Protein AF-A0A6A5AG04-F1 (afdb_monomer)

Structure (mmCIF, N/CA/C/O backbone):
data_AF-A0A6A5AG04-F1
#
_entry.id   AF-A0A6A5AG04-F1
#
loop_
_atom_site.group_PDB
_atom_site.id
_atom_site.type_symbol
_atom_site.label_atom_id
_atom_site.label_alt_id
_atom_site.label_comp_id
_atom_site.label_asym_id
_atom_site.label_entity_id
_atom_site.label_seq_id
_atom_site.pdbx_PDB_ins_code
_atom_site.Cartn_x
_atom_site.Cartn_y
_atom_site.Cartn_z
_atom_site.occupancy
_atom_site.B_iso_or_equiv
_atom_site.auth_seq_id
_atom_site.auth_comp_id
_atom_site.auth_asym_id
_atom_site.auth_atom_id
_atom_site.pdbx_PDB_model_num
ATOM 1 N N . MET A 1 1 ? -38.757 37.110 15.011 1.00 39.00 1 MET A N 1
ATOM 2 C CA . MET A 1 1 ? -38.637 35.815 14.305 1.00 39.00 1 MET A CA 1
ATOM 3 C C . MET A 1 1 ? -37.570 35.980 13.239 1.00 39.00 1 MET A C 1
ATOM 5 O O . MET A 1 1 ? -37.867 36.719 12.325 1.00 39.00 1 MET A O 1
ATOM 9 N N . THR A 1 2 ? -36.373 35.394 13.408 1.00 34.62 2 THR A N 1
ATOM 10 C CA . THR A 1 2 ? -35.324 35.112 12.382 1.00 34.62 2 THR A CA 1
ATOM 11 C C . THR A 1 2 ? -33.939 35.079 13.048 1.00 34.62 2 THR A C 1
ATOM 13 O O . THR A 1 2 ? -33.118 35.961 12.823 1.00 34.62 2 THR A O 1
ATOM 16 N N . MET A 1 3 ? -33.651 34.111 13.928 1.00 32.56 3 MET A N 1
ATOM 17 C CA . MET A 1 3 ? -32.262 33.954 14.413 1.00 32.56 3 MET A CA 1
ATOM 18 C C . MET A 1 3 ? -31.897 32.562 14.947 1.00 32.56 3 MET A C 1
ATOM 20 O O . MET A 1 3 ? -30.935 32.418 15.692 1.00 32.56 3 MET A O 1
ATOM 24 N N . THR A 1 4 ? -32.634 31.516 14.568 1.00 37.84 4 THR A N 1
ATOM 25 C CA . THR A 1 4 ? -32.393 30.145 15.059 1.00 37.84 4 THR A CA 1
ATOM 26 C C . THR A 1 4 ? -31.995 29.144 13.972 1.00 37.84 4 THR A C 1
ATOM 28 O O . THR A 1 4 ? -31.618 28.029 14.302 1.00 37.84 4 THR A O 1
ATOM 31 N N . TRP A 1 5 ? -31.989 29.530 12.689 1.00 32.69 5 TRP A N 1
ATOM 32 C CA . TRP A 1 5 ? -31.791 28.579 11.580 1.00 32.69 5 TRP A CA 1
ATOM 33 C C . TRP A 1 5 ? -30.341 28.454 11.064 1.00 32.69 5 TRP A C 1
ATOM 35 O O . TRP A 1 5 ? -30.027 27.520 10.340 1.00 32.69 5 TRP A O 1
ATOM 45 N N . ARG A 1 6 ? -29.418 29.352 11.449 1.00 35.22 6 ARG A N 1
ATOM 46 C CA . ARG A 1 6 ? -28.016 29.319 10.962 1.00 35.22 6 ARG A CA 1
ATOM 47 C C . ARG A 1 6 ? -27.059 28.429 11.770 1.00 35.22 6 ARG A C 1
ATOM 49 O O . ARG A 1 6 ? -25.981 28.128 11.276 1.00 35.22 6 ARG A O 1
ATOM 56 N N . ARG A 1 7 ? -27.412 28.012 12.994 1.00 41.50 7 ARG A N 1
ATOM 57 C CA . ARG A 1 7 ? -26.504 27.242 13.877 1.00 41.50 7 ARG A CA 1
ATOM 58 C C . ARG A 1 7 ? -26.585 25.722 13.697 1.00 41.50 7 ARG A C 1
ATOM 60 O O . ARG A 1 7 ? -25.592 25.047 13.926 1.00 41.50 7 ARG A O 1
ATOM 67 N N . THR A 1 8 ? -27.716 25.192 13.239 1.00 42.41 8 THR A N 1
ATOM 68 C CA . THR A 1 8 ? -27.900 23.753 12.969 1.00 42.41 8 THR A CA 1
ATOM 69 C C . THR A 1 8 ? -27.170 23.292 11.705 1.00 42.41 8 THR A C 1
ATOM 71 O O . THR A 1 8 ? -26.632 22.189 11.680 1.00 42.41 8 THR A O 1
ATOM 74 N N . ALA A 1 9 ? -27.060 24.156 10.691 1.00 38.59 9 ALA A N 1
ATOM 75 C CA . ALA A 1 9 ? -26.350 23.848 9.447 1.00 38.59 9 ALA A CA 1
ATOM 76 C C . ALA A 1 9 ? -24.830 23.672 9.642 1.00 38.59 9 ALA A C 1
ATOM 78 O O . ALA A 1 9 ? -24.218 22.836 8.984 1.00 38.59 9 ALA A O 1
ATOM 79 N N . ALA A 1 10 ? -24.222 24.417 10.572 1.00 41.03 10 ALA A N 1
ATOM 80 C CA . ALA A 1 10 ? -22.781 24.354 10.823 1.00 41.03 10 ALA A CA 1
ATOM 81 C C . ALA A 1 10 ? -22.348 23.059 11.540 1.00 41.03 10 ALA A C 1
ATOM 83 O O . ALA A 1 10 ? -21.289 22.521 11.232 1.00 41.03 10 ALA A O 1
ATOM 84 N N . GLY A 1 11 ? -23.174 22.531 12.453 1.00 37.81 11 GLY A N 1
ATOM 85 C CA . GLY A 1 11 ? -22.895 21.272 13.160 1.00 37.81 11 GLY A CA 1
ATOM 86 C C . GLY A 1 11 ? -23.024 20.038 12.262 1.00 37.81 11 GLY A C 1
ATOM 87 O O . GLY A 1 11 ? -22.144 19.182 12.263 1.00 37.81 11 GLY A O 1
ATOM 88 N N . MET A 1 12 ? -24.065 19.988 11.419 1.00 37.75 12 MET A N 1
ATOM 89 C CA . MET A 1 12 ? -24.222 18.923 10.415 1.00 37.75 12 MET A CA 1
ATOM 90 C C . MET A 1 12 ? -23.096 18.930 9.377 1.00 37.75 12 MET A C 1
ATOM 92 O O . MET A 1 12 ? -22.615 17.865 9.001 1.00 37.75 12 MET A O 1
ATOM 96 N N . ALA A 1 13 ? -22.647 20.109 8.936 1.00 43.47 13 ALA A N 1
ATOM 97 C CA . ALA A 1 13 ? -21.547 20.218 7.980 1.00 43.47 13 ALA A CA 1
ATOM 98 C C . ALA A 1 13 ? -20.220 19.694 8.555 1.00 43.47 13 ALA A C 1
ATOM 100 O O . ALA A 1 13 ? -19.463 19.047 7.840 1.00 43.47 13 ALA A O 1
ATOM 101 N N . MET A 1 14 ? -19.958 19.922 9.845 1.00 39.72 14 MET A N 1
ATOM 102 C CA . MET A 1 14 ? -18.731 19.467 10.502 1.00 39.72 14 MET A CA 1
ATOM 103 C C . MET A 1 14 ? -18.748 17.949 10.756 1.00 39.72 14 MET A C 1
ATOM 105 O O . MET A 1 14 ? -17.757 17.281 10.479 1.00 39.72 14 MET A O 1
ATOM 109 N N . ALA A 1 15 ? -19.887 17.380 11.172 1.00 44.41 15 ALA A N 1
ATOM 110 C CA . ALA A 1 15 ? -20.054 15.929 11.314 1.00 44.41 15 ALA A CA 1
ATOM 111 C C . ALA A 1 15 ? -19.931 15.185 9.969 1.00 44.41 15 ALA A C 1
ATOM 113 O O . ALA A 1 15 ? -19.301 14.133 9.901 1.00 44.41 15 ALA A O 1
ATOM 114 N N . LEU A 1 16 ? -20.463 15.760 8.882 1.00 46.84 16 LEU A N 1
ATOM 115 C CA . LEU A 1 16 ? -20.279 15.241 7.520 1.00 46.84 16 LEU A CA 1
ATOM 116 C C . LEU A 1 16 ? -18.820 15.326 7.055 1.00 46.84 16 LEU A C 1
ATOM 118 O O . LEU A 1 16 ? -18.359 14.429 6.358 1.00 46.84 16 LEU A O 1
ATOM 122 N N . PHE A 1 17 ? -18.079 16.360 7.462 1.00 42.62 17 PHE A N 1
ATOM 123 C CA . PHE A 1 17 ? -16.656 16.500 7.142 1.00 42.62 17 PHE A CA 1
ATOM 124 C C . PHE A 1 17 ? -15.799 15.448 7.861 1.00 42.62 17 PHE A C 1
ATOM 126 O O . PHE A 1 17 ? -14.909 14.858 7.252 1.00 42.62 17 PHE A O 1
ATOM 133 N N . PHE A 1 18 ? -16.105 15.155 9.129 1.00 41.91 18 PHE A N 1
ATOM 134 C CA . PHE A 1 18 ? -15.437 14.088 9.881 1.00 41.91 18 PHE A CA 1
ATOM 135 C C . PHE A 1 18 ? -15.805 12.691 9.364 1.00 41.91 18 PHE A C 1
ATOM 137 O O . PHE A 1 18 ? -14.915 11.864 9.187 1.00 41.91 18 PHE A O 1
ATOM 144 N N . LEU A 1 19 ? -17.075 12.442 9.022 1.00 45.91 19 LEU A N 1
ATOM 145 C CA . LEU A 1 19 ? -17.490 11.199 8.357 1.00 45.91 19 LEU A CA 1
ATOM 146 C C . LEU A 1 19 ? -16.788 11.023 7.001 1.00 45.91 19 LEU A C 1
ATOM 148 O O . LEU A 1 19 ? -16.277 9.942 6.715 1.00 45.91 19 LEU A O 1
ATOM 152 N N . ALA A 1 20 ? -16.680 12.086 6.197 1.00 43.53 20 ALA A N 1
ATOM 153 C CA . ALA A 1 20 ? -15.966 12.043 4.921 1.00 43.53 20 ALA A CA 1
ATOM 154 C C . ALA A 1 20 ? -14.469 11.728 5.097 1.00 43.53 20 ALA A C 1
ATOM 156 O O . ALA A 1 20 ? -13.921 10.938 4.333 1.00 43.53 20 ALA A O 1
ATOM 157 N N . GLN A 1 21 ? -13.817 12.267 6.135 1.00 44.78 21 GLN A N 1
ATOM 158 C CA . GLN A 1 21 ? -12.418 11.944 6.437 1.00 44.78 21 GLN A CA 1
ATOM 159 C C . GLN A 1 21 ? -12.224 10.497 6.913 1.00 44.78 21 GLN A C 1
ATOM 161 O O . GLN A 1 21 ? -11.211 9.887 6.577 1.00 44.78 21 GLN A O 1
ATOM 166 N N . THR A 1 22 ? -13.191 9.907 7.626 1.00 48.06 22 THR A N 1
ATOM 167 C CA . THR A 1 22 ? -13.092 8.496 8.051 1.00 48.06 22 THR A CA 1
ATOM 168 C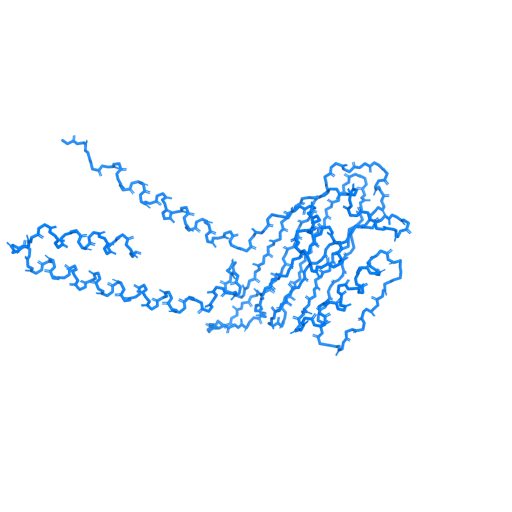 C . THR A 1 22 ? -13.202 7.496 6.898 1.00 48.06 22 THR A C 1
ATOM 170 O O . THR A 1 22 ? -12.629 6.415 6.988 1.00 48.06 22 THR A O 1
ATOM 173 N N . VAL A 1 23 ? -13.868 7.856 5.793 1.00 49.03 23 VAL A N 1
ATOM 174 C CA . VAL A 1 23 ? -13.981 6.995 4.598 1.00 49.03 23 VAL A CA 1
ATOM 175 C C . VAL A 1 23 ? -12.687 6.991 3.767 1.00 49.03 23 VAL A C 1
ATOM 177 O O . VAL A 1 23 ? -12.426 6.037 3.041 1.00 49.03 23 VAL A O 1
ATOM 180 N N . MET A 1 24 ? -11.836 8.014 3.905 1.00 54.16 24 MET A N 1
ATOM 181 C CA . MET A 1 24 ? -10.584 8.156 3.144 1.00 54.16 24 MET A CA 1
ATOM 182 C C . MET A 1 24 ? -9.344 7.612 3.875 1.00 54.16 24 MET A C 1
ATOM 184 O O . MET A 1 24 ? -8.244 7.695 3.339 1.00 54.16 24 MET A O 1
ATOM 188 N N . GLY A 1 25 ? -9.489 7.063 5.088 1.00 59.91 25 GLY A N 1
ATOM 189 C CA . GLY A 1 25 ? -8.358 6.704 5.960 1.00 59.91 25 GLY A CA 1
ATOM 190 C C . GLY A 1 25 ? -7.384 5.665 5.389 1.00 59.91 25 GLY A C 1
ATOM 191 O O . GLY A 1 25 ? -6.226 5.634 5.804 1.00 59.91 25 GLY A O 1
ATOM 192 N N . SER A 1 26 ? -7.835 4.862 4.425 1.00 73.88 26 SER A N 1
ATOM 193 C CA . SER A 1 26 ? -7.030 3.840 3.750 1.00 73.88 26 SER A CA 1
ATOM 194 C C . SER A 1 26 ? -6.933 4.025 2.235 1.00 73.88 26 SER A C 1
ATOM 196 O O . SER A 1 26 ? -6.579 3.087 1.527 1.00 73.88 26 SER A O 1
ATOM 198 N N . LEU A 1 27 ? -7.246 5.222 1.731 1.00 83.44 27 LEU A N 1
ATOM 199 C CA . LEU A 1 27 ? -7.007 5.592 0.340 1.00 83.44 27 LEU A CA 1
ATOM 200 C C . LEU A 1 27 ? -5.884 6.626 0.296 1.00 83.44 27 LEU A C 1
ATOM 202 O O . LEU A 1 27 ? -6.050 7.777 0.702 1.00 83.44 27 LEU A O 1
ATOM 206 N N . TYR A 1 28 ? -4.725 6.205 -0.190 1.00 85.00 28 TYR A N 1
ATOM 207 C CA . TYR A 1 28 ? -3.530 7.029 -0.253 1.00 85.00 28 TYR A CA 1
ATOM 208 C C . TYR A 1 28 ? -3.297 7.482 -1.684 1.00 85.00 28 TYR A C 1
ATOM 210 O O . TYR A 1 28 ? -3.215 6.669 -2.600 1.00 85.00 28 TYR A O 1
ATOM 218 N N . LYS A 1 29 ? -3.151 8.792 -1.883 1.00 86.56 29 LYS A N 1
ATOM 219 C CA . LYS A 1 29 ? -2.653 9.310 -3.154 1.00 86.56 29 LYS A CA 1
ATOM 220 C C . LYS A 1 29 ? -1.144 9.103 -3.193 1.00 86.56 29 LYS A C 1
ATOM 222 O O . LYS A 1 29 ? -0.429 9.663 -2.363 1.00 86.56 29 LYS A O 1
ATOM 227 N N . ILE A 1 30 ? -0.680 8.309 -4.146 1.00 87.25 30 ILE A N 1
ATOM 228 C CA . ILE A 1 30 ? 0.741 8.041 -4.349 1.00 87.25 30 ILE A CA 1
ATOM 229 C C . ILE A 1 30 ? 1.261 8.922 -5.478 1.00 87.25 30 ILE A C 1
ATOM 231 O O . ILE A 1 30 ? 0.554 9.248 -6.429 1.00 87.25 30 ILE A O 1
ATOM 235 N N . HIS A 1 31 ? 2.495 9.355 -5.326 1.00 85.62 31 HIS A N 1
ATOM 236 C CA . HIS A 1 31 ? 3.286 9.986 -6.367 1.00 85.62 31 HIS A CA 1
ATOM 237 C C . HIS A 1 31 ? 4.682 9.388 -6.279 1.00 85.62 31 HIS A C 1
ATOM 239 O O . HIS A 1 31 ? 4.993 8.738 -5.275 1.00 85.62 31 HIS A O 1
ATOM 245 N N . ASN A 1 32 ? 5.496 9.582 -7.311 1.00 77.50 32 ASN A N 1
ATOM 246 C CA . ASN A 1 32 ? 6.915 9.298 -7.193 1.00 77.50 32 ASN A CA 1
ATOM 247 C C . ASN A 1 32 ? 7.487 10.213 -6.101 1.00 77.50 32 ASN A C 1
ATOM 249 O O . ASN A 1 32 ? 7.673 11.415 -6.291 1.00 77.50 32 ASN A O 1
ATOM 253 N N . ILE A 1 33 ? 7.642 9.646 -4.912 1.00 64.00 33 ILE A N 1
ATOM 254 C CA . ILE A 1 33 ? 8.296 10.269 -3.779 1.00 64.00 33 ILE A CA 1
ATOM 255 C C . ILE A 1 33 ? 9.460 9.346 -3.512 1.00 64.00 33 ILE A C 1
ATOM 257 O O . ILE A 1 33 ? 9.281 8.263 -2.950 1.00 64.00 33 ILE A O 1
ATOM 261 N N . GLN A 1 34 ? 10.662 9.801 -3.835 1.00 57.12 34 GLN A N 1
ATOM 262 C CA . GLN A 1 34 ? 11.805 9.281 -3.116 1.00 57.12 34 GLN A CA 1
ATOM 263 C C . GLN A 1 34 ? 11.591 9.624 -1.646 1.00 57.12 34 GLN A C 1
ATOM 265 O O . GLN A 1 34 ? 11.710 10.782 -1.240 1.00 57.12 34 GLN A O 1
ATOM 270 N N . MET A 1 35 ? 11.226 8.633 -0.836 1.00 49.75 35 MET A N 1
ATOM 271 C CA . MET A 1 35 ? 11.287 8.778 0.611 1.00 49.75 35 MET A CA 1
ATOM 272 C C . MET A 1 35 ? 12.766 8.834 1.008 1.00 49.75 35 MET A C 1
ATOM 274 O O . MET A 1 35 ? 13.333 7.854 1.467 1.00 49.75 35 MET A O 1
ATOM 278 N N . SER A 1 36 ? 13.398 9.997 0.817 1.00 43.47 36 SER A N 1
ATOM 279 C CA . SER A 1 36 ? 14.712 10.309 1.388 1.00 43.47 36 SER A CA 1
ATOM 280 C C . SER A 1 36 ? 14.603 10.903 2.797 1.00 43.47 36 SER A C 1
ATOM 282 O O . SER A 1 36 ? 15.620 11.236 3.403 1.00 43.47 36 SER A O 1
ATOM 284 N N . ASP A 1 37 ? 13.390 11.068 3.330 1.00 40.12 37 ASP A N 1
ATOM 285 C CA . ASP A 1 37 ? 13.161 11.645 4.653 1.00 40.12 37 ASP A CA 1
ATOM 286 C C . ASP A 1 37 ? 12.970 10.550 5.703 1.00 40.12 37 ASP A C 1
ATOM 288 O O . ASP A 1 37 ? 11.854 10.174 6.052 1.00 40.12 37 ASP A O 1
ATOM 292 N N . ALA A 1 38 ? 14.103 10.042 6.193 1.00 38.53 38 ALA A N 1
ATOM 293 C CA . ALA A 1 38 ? 14.418 9.897 7.619 1.00 38.53 38 ALA A CA 1
ATOM 294 C C . ALA A 1 38 ? 15.598 8.931 7.775 1.00 38.53 38 ALA A C 1
ATOM 296 O O . ALA A 1 38 ? 15.369 7.740 7.877 1.00 38.53 38 ALA A O 1
ATOM 297 N N . ALA A 1 39 ? 16.834 9.446 7.784 1.00 44.72 39 ALA A N 1
ATOM 298 C CA . ALA A 1 39 ? 18.037 8.983 8.508 1.00 44.72 39 ALA A CA 1
ATOM 299 C C . ALA A 1 39 ? 18.358 7.470 8.730 1.00 44.72 39 ALA A C 1
ATOM 301 O O . ALA A 1 39 ? 19.328 7.186 9.431 1.00 44.72 39 ALA A O 1
ATOM 302 N N . SER A 1 40 ? 17.622 6.499 8.184 1.00 51.78 40 SER A N 1
ATOM 303 C CA . SER A 1 40 ? 17.701 5.085 8.574 1.00 51.78 40 SER A CA 1
ATOM 304 C C . SER A 1 40 ? 17.544 4.080 7.438 1.00 51.78 40 SER A C 1
ATOM 306 O O . SER A 1 40 ? 18.000 2.958 7.634 1.00 51.78 40 SER A O 1
ATOM 308 N N . ASN A 1 41 ? 16.944 4.429 6.288 1.00 56.47 41 ASN A N 1
ATOM 309 C CA . ASN A 1 41 ? 16.815 3.479 5.176 1.00 56.47 41 ASN A CA 1
ATOM 310 C C . ASN A 1 41 ? 17.836 3.791 4.060 1.00 56.47 41 ASN A C 1
ATOM 312 O O . ASN A 1 41 ? 17.767 4.869 3.471 1.00 56.47 41 ASN A O 1
ATOM 316 N N . PRO A 1 42 ? 18.822 2.910 3.789 1.00 63.19 42 PRO A N 1
ATOM 317 C CA . PRO A 1 42 ? 19.837 3.135 2.755 1.00 63.19 42 PRO A CA 1
ATOM 318 C C . PRO A 1 42 ? 19.317 2.886 1.327 1.00 63.19 42 PRO A C 1
ATOM 320 O O . PRO A 1 42 ? 20.050 3.114 0.363 1.00 63.19 42 PRO A O 1
ATOM 323 N N . PHE A 1 43 ? 18.081 2.402 1.186 1.00 71.56 43 PHE A N 1
ATOM 324 C CA . PHE A 1 43 ? 17.484 1.987 -0.077 1.00 71.56 43 PHE A CA 1
ATOM 325 C C . PHE A 1 43 ? 16.496 3.038 -0.596 1.00 71.56 43 PHE A C 1
ATOM 327 O O . PHE A 1 43 ? 15.442 3.261 -0.009 1.00 71.56 43 PHE A O 1
ATOM 334 N N . ASN A 1 44 ? 16.821 3.665 -1.729 1.00 77.44 44 ASN A N 1
ATOM 335 C CA . ASN A 1 44 ? 15.918 4.592 -2.412 1.00 77.44 44 ASN A CA 1
ATOM 336 C C . ASN A 1 44 ? 15.025 3.834 -3.400 1.00 77.44 44 ASN A C 1
ATOM 338 O O . ASN A 1 44 ? 15.513 3.268 -4.380 1.00 77.44 44 ASN A O 1
ATOM 342 N N . PHE A 1 45 ? 13.719 3.844 -3.155 1.00 85.06 45 PHE A N 1
ATOM 343 C CA . PHE A 1 45 ? 12.689 3.361 -4.076 1.00 85.06 45 PHE A CA 1
ATOM 344 C C . PHE A 1 45 ? 11.823 4.530 -4.552 1.00 85.06 45 PHE A C 1
ATOM 346 O O . PHE A 1 45 ? 11.761 5.565 -3.890 1.00 85.06 45 PHE A O 1
ATOM 353 N N . ALA A 1 46 ? 11.143 4.367 -5.690 1.00 84.69 46 ALA A N 1
ATOM 354 C CA . ALA A 1 46 ? 10.240 5.401 -6.204 1.00 84.69 46 ALA A CA 1
ATOM 355 C C . ALA A 1 46 ? 8.956 5.517 -5.360 1.00 84.69 46 ALA A C 1
ATOM 357 O O . ALA A 1 46 ? 8.316 6.566 -5.299 1.00 84.69 46 ALA A O 1
ATOM 358 N N . LEU A 1 47 ? 8.581 4.418 -4.702 1.00 87.81 47 LEU A N 1
ATOM 359 C CA . LEU A 1 47 ? 7.587 4.384 -3.641 1.00 87.81 47 LEU A CA 1
ATOM 360 C C . LEU A 1 47 ? 7.907 3.210 -2.719 1.00 87.81 47 LEU A C 1
ATOM 362 O O . LEU A 1 47 ? 8.181 2.107 -3.189 1.00 87.81 47 LEU A O 1
ATOM 366 N N . GLN A 1 48 ? 7.802 3.437 -1.416 1.00 87.94 48 GLN A N 1
ATOM 367 C CA . GLN A 1 48 ? 7.778 2.372 -0.427 1.00 87.94 48 GLN A CA 1
ATOM 368 C C . GLN A 1 48 ? 6.740 2.698 0.640 1.00 87.94 48 GLN A C 1
ATOM 370 O O . GLN A 1 48 ? 6.666 3.833 1.117 1.00 87.94 48 GLN A O 1
ATOM 375 N N . ARG A 1 49 ? 5.915 1.716 1.004 1.00 87.56 49 ARG A N 1
ATOM 376 C CA . ARG A 1 49 ? 4.902 1.900 2.034 1.00 87.56 49 ARG A CA 1
ATOM 377 C C . ARG A 1 49 ? 4.527 0.590 2.712 1.00 87.56 49 ARG A C 1
ATOM 379 O O . ARG A 1 49 ? 3.881 -0.266 2.109 1.00 87.56 49 ARG A O 1
ATOM 386 N N . ALA A 1 50 ? 4.813 0.535 4.008 1.00 87.50 50 ALA A N 1
ATOM 387 C CA . ALA A 1 50 ? 4.396 -0.546 4.882 1.00 87.50 50 ALA A CA 1
ATOM 388 C C . ALA A 1 50 ? 3.069 -0.215 5.570 1.00 87.50 50 ALA A C 1
ATOM 390 O O . ALA A 1 50 ? 2.914 0.839 6.189 1.00 87.50 50 ALA A O 1
ATOM 391 N N . GLU A 1 51 ? 2.121 -1.144 5.506 1.00 88.81 51 GLU A N 1
ATOM 392 C CA . GLU A 1 51 ? 0.824 -1.031 6.163 1.00 88.81 51 GLU A CA 1
ATOM 393 C C . GLU A 1 51 ? 0.562 -2.274 7.007 1.00 88.81 51 GLU A C 1
ATOM 395 O O . GLU A 1 51 ? 0.783 -3.414 6.593 1.00 88.81 51 GLU A O 1
ATOM 400 N N . LYS A 1 52 ? 0.078 -2.056 8.231 1.00 88.62 52 LYS A N 1
ATOM 401 C CA . LYS A 1 52 ? -0.358 -3.158 9.084 1.00 88.62 52 LYS A CA 1
ATOM 402 C C . LYS A 1 52 ? -1.743 -3.600 8.631 1.00 88.62 52 LYS A C 1
ATOM 404 O O . LYS A 1 52 ? -2.644 -2.767 8.513 1.00 88.62 52 LYS A O 1
ATOM 409 N N . MET A 1 53 ? -1.926 -4.901 8.430 1.00 89.12 53 MET A N 1
ATOM 410 C CA . MET A 1 53 ? -3.164 -5.474 7.907 1.00 89.12 53 MET A CA 1
ATOM 411 C C . MET A 1 53 ? -3.569 -6.741 8.656 1.00 89.12 53 MET A C 1
ATOM 413 O O . MET A 1 53 ? -2.735 -7.474 9.189 1.00 89.12 53 MET A O 1
ATOM 417 N N . PHE A 1 54 ? -4.874 -6.999 8.697 1.00 88.75 54 PHE A N 1
ATOM 418 C CA . PHE A 1 54 ? -5.400 -8.304 9.093 1.00 88.75 54 PHE A CA 1
ATOM 419 C C . PHE A 1 54 ? -5.551 -9.186 7.858 1.00 88.75 54 PHE A C 1
ATOM 421 O O . PHE A 1 54 ? -5.835 -8.685 6.774 1.00 88.75 54 PHE A O 1
ATOM 428 N N . ALA A 1 55 ? -5.392 -10.493 8.013 1.00 86.88 55 ALA A N 1
ATOM 429 C CA . ALA A 1 55 ? -5.713 -11.449 6.965 1.00 86.88 55 ALA A CA 1
ATOM 430 C C . ALA A 1 55 ? -7.204 -11.453 6.624 1.00 86.88 55 ALA A C 1
ATOM 432 O O . ALA A 1 55 ? -8.048 -11.128 7.460 1.00 86.88 55 ALA A O 1
ATOM 433 N N . THR A 1 56 ? -7.507 -11.924 5.415 1.00 83.12 56 THR A N 1
ATOM 434 C CA . THR A 1 56 ? -8.859 -12.310 4.999 1.00 83.12 56 THR A CA 1
ATOM 435 C C . THR A 1 56 ? -9.488 -13.219 6.062 1.00 83.12 56 THR A C 1
ATOM 437 O O . THR A 1 56 ? -8.858 -14.168 6.528 1.00 83.12 56 THR A O 1
ATOM 440 N N . ASP A 1 57 ? -10.712 -12.893 6.469 1.00 82.44 57 ASP A N 1
ATOM 441 C CA . ASP A 1 57 ? -11.500 -13.569 7.506 1.00 82.44 57 ASP A CA 1
ATOM 442 C C . ASP A 1 57 ? -10.867 -13.596 8.912 1.00 82.44 57 ASP A C 1
ATOM 444 O O . ASP A 1 57 ? -11.318 -14.335 9.788 1.00 82.44 57 ASP A O 1
ATOM 448 N N . GLN A 1 58 ? -9.846 -12.772 9.171 1.00 80.38 58 GLN A N 1
ATOM 449 C CA . GLN A 1 58 ? -9.236 -12.631 10.494 1.00 80.38 58 GLN A CA 1
ATOM 450 C C . GLN A 1 58 ? -9.444 -11.235 11.086 1.00 80.38 58 GLN A C 1
ATOM 452 O O . GLN A 1 58 ? -9.751 -10.255 10.414 1.00 80.38 58 GLN A O 1
ATOM 457 N N . GLY A 1 59 ? -9.258 -11.118 12.397 1.00 79.00 59 GLY A N 1
ATOM 458 C CA . GLY A 1 59 ? -9.142 -9.831 13.070 1.00 79.00 59 GLY A CA 1
ATOM 459 C C . GLY A 1 59 ? -9.793 -9.807 14.449 1.00 79.00 59 GLY A C 1
ATOM 460 O O . GLY A 1 59 ? -10.172 -10.847 14.984 1.00 79.00 59 GLY A O 1
ATOM 461 N N . PRO A 1 60 ? -9.875 -8.617 15.061 1.00 76.56 60 PRO A N 1
ATOM 462 C CA . PRO A 1 60 ? -10.248 -8.482 16.464 1.00 76.56 60 PRO A CA 1
ATOM 463 C C . PRO A 1 60 ? -11.758 -8.572 16.717 1.00 76.56 60 PRO A C 1
ATOM 465 O O . PRO A 1 60 ? -12.166 -8.691 17.871 1.00 76.56 60 PRO A O 1
ATOM 468 N N . PHE A 1 61 ? -12.591 -8.509 15.675 1.00 76.81 61 PHE A N 1
ATOM 469 C CA . PHE A 1 61 ? -14.045 -8.574 15.801 1.00 76.81 61 PHE A CA 1
ATOM 470 C C . PHE A 1 61 ? -14.588 -9.862 15.193 1.00 76.81 61 PHE A C 1
ATOM 472 O O . PHE A 1 61 ? -14.042 -10.407 14.241 1.00 76.81 61 PHE A O 1
ATOM 479 N N . LEU A 1 62 ? -15.704 -10.344 15.733 1.00 67.88 62 LEU A N 1
ATOM 480 C CA . LEU A 1 62 ? -16.408 -11.494 15.179 1.00 67.88 62 LEU A CA 1
ATOM 481 C C . LEU A 1 62 ? -17.088 -11.069 13.868 1.00 67.88 62 LEU A C 1
ATOM 483 O O . LEU A 1 62 ? -18.173 -10.493 13.892 1.00 67.88 62 LEU A O 1
ATOM 487 N N . SER A 1 63 ? -16.442 -11.333 12.734 1.00 63.59 63 SER A N 1
ATOM 488 C CA . SER A 1 63 ? -17.061 -11.277 11.408 1.00 63.59 63 SER A CA 1
ATOM 489 C C . SER A 1 63 ? -17.127 -12.684 10.825 1.00 63.59 63 SER A C 1
ATOM 491 O O . SER A 1 63 ? -16.193 -13.465 10.984 1.00 63.59 63 SER A O 1
ATOM 493 N N . SER A 1 64 ? -18.238 -13.017 10.165 1.00 60.94 64 SER A N 1
ATOM 494 C CA . SER A 1 64 ? -18.407 -14.303 9.478 1.00 60.94 64 SER A CA 1
ATOM 495 C C . SER A 1 64 ? -17.572 -14.409 8.203 1.00 60.94 64 SER A C 1
ATOM 497 O O . SER A 1 64 ? -17.312 -15.518 7.750 1.00 60.94 64 SER A O 1
ATOM 499 N N . SER A 1 65 ? -17.214 -13.268 7.609 1.00 72.56 65 SER A N 1
ATOM 500 C CA . SER A 1 65 ? -16.417 -13.183 6.385 1.00 72.56 65 SER A CA 1
ATOM 501 C C . SER A 1 65 ? -15.982 -11.740 6.129 1.00 72.56 65 SER A C 1
ATOM 503 O O . SER A 1 65 ? -16.798 -10.824 6.266 1.00 72.56 65 SER A O 1
ATOM 505 N N . GLY A 1 66 ? -14.746 -11.524 5.703 1.00 76.12 66 GLY A N 1
ATOM 506 C CA . GLY A 1 66 ? -14.252 -10.221 5.272 1.00 76.12 66 GLY A CA 1
ATOM 507 C C . GLY A 1 66 ? -12.977 -10.358 4.449 1.00 76.12 66 GLY A C 1
ATOM 508 O O . GLY A 1 66 ? -12.101 -11.146 4.780 1.00 76.12 66 GLY A O 1
ATOM 509 N N . GLU A 1 67 ? -12.860 -9.591 3.370 1.00 87.06 67 GLU A N 1
ATOM 510 C CA . GLU A 1 67 ? -11.707 -9.665 2.471 1.00 87.06 67 GLU A CA 1
ATOM 511 C C . GLU A 1 67 ? -10.669 -8.595 2.801 1.00 87.06 67 GLU A C 1
ATOM 513 O O . GLU A 1 67 ? -11.011 -7.422 2.959 1.00 87.06 67 GLU A O 1
ATOM 518 N N . SER A 1 68 ? -9.400 -9.005 2.858 1.00 89.75 68 SER A N 1
ATOM 519 C CA . SER A 1 68 ? -8.274 -8.080 2.943 1.00 89.75 68 SER A CA 1
ATOM 520 C C . SER A 1 68 ? -7.501 -8.050 1.646 1.00 89.75 68 SER A C 1
ATOM 522 O O . SER A 1 68 ? -7.054 -9.093 1.158 1.00 89.75 68 SER A O 1
ATOM 524 N N . ARG A 1 69 ? -7.289 -6.851 1.114 1.00 91.31 69 ARG A N 1
ATOM 525 C CA . ARG A 1 69 ? -6.529 -6.659 -0.117 1.00 91.31 69 ARG A CA 1
ATOM 526 C C . ARG A 1 69 ? -5.896 -5.279 -0.191 1.00 91.31 69 ARG A C 1
ATOM 528 O O . ARG A 1 69 ? -6.374 -4.331 0.428 1.00 91.31 69 ARG A O 1
ATOM 535 N N . ILE A 1 70 ? -4.836 -5.188 -0.974 1.00 91.44 70 ILE A N 1
ATOM 536 C CA . ILE A 1 70 ? -4.199 -3.941 -1.367 1.00 91.44 70 ILE A CA 1
ATOM 537 C C . ILE A 1 70 ? -4.423 -3.789 -2.862 1.00 91.44 70 ILE A C 1
ATOM 539 O O . ILE A 1 70 ? -3.972 -4.632 -3.630 1.00 91.44 70 ILE A O 1
ATOM 543 N N . ASP A 1 71 ? -5.108 -2.725 -3.256 1.00 93.06 71 ASP A N 1
ATOM 544 C CA . ASP A 1 71 ? -5.292 -2.370 -4.658 1.00 93.06 71 ASP A CA 1
ATOM 545 C C . ASP A 1 71 ? -4.407 -1.157 -4.960 1.00 93.06 71 ASP A C 1
ATOM 547 O O . ASP A 1 71 ? -4.473 -0.148 -4.252 1.00 93.06 71 ASP A O 1
ATOM 551 N N . MET A 1 72 ? -3.576 -1.242 -5.994 1.00 93.56 72 MET A N 1
ATOM 552 C CA . MET A 1 72 ? -2.736 -0.133 -6.438 1.00 93.56 72 MET A CA 1
ATOM 553 C C . MET A 1 72 ? -3.020 0.188 -7.897 1.00 93.56 72 MET A C 1
ATOM 555 O O . MET A 1 72 ? -3.116 -0.700 -8.738 1.00 93.56 72 MET A O 1
ATOM 559 N N . GLU A 1 73 ? -3.096 1.478 -8.195 1.00 94.62 73 GLU A N 1
ATOM 560 C CA . GLU A 1 73 ? -3.183 1.997 -9.551 1.00 94.62 73 GLU A CA 1
ATOM 561 C C . GLU A 1 73 ? -2.140 3.099 -9.728 1.00 94.62 73 GLU A C 1
ATOM 563 O O . GLU A 1 73 ? -2.102 4.041 -8.935 1.00 94.62 73 GLU A O 1
ATOM 568 N N . ILE A 1 74 ? -1.293 2.976 -10.747 1.00 93.62 74 ILE A N 1
ATOM 569 C CA . ILE A 1 74 ? -0.257 3.942 -11.111 1.00 93.62 74 ILE A CA 1
ATOM 570 C C . ILE A 1 74 ? -0.457 4.362 -12.563 1.00 93.62 74 ILE A C 1
ATOM 572 O O . ILE A 1 74 ? -0.614 3.527 -13.451 1.00 93.62 74 ILE A O 1
ATOM 576 N N . GLU A 1 75 ? -0.356 5.662 -12.796 1.00 93.81 75 GLU A N 1
ATOM 577 C CA . GLU A 1 75 ? -0.339 6.299 -14.101 1.00 93.81 75 GLU A CA 1
ATOM 578 C C . GLU A 1 75 ? 0.963 7.096 -14.267 1.00 93.81 75 GLU A C 1
ATOM 580 O O . GLU A 1 75 ? 1.342 7.899 -13.406 1.00 93.81 75 GLU A O 1
ATOM 585 N N . GLY A 1 76 ? 1.670 6.868 -15.374 1.00 90.31 76 GLY A N 1
ATOM 586 C CA . GLY A 1 76 ? 2.890 7.611 -15.694 1.00 90.31 76 GLY A CA 1
ATOM 587 C C . GLY A 1 76 ? 2.598 9.050 -16.129 1.00 90.31 76 GLY A C 1
ATOM 588 O O . GLY A 1 76 ? 1.680 9.303 -16.907 1.00 90.31 76 GLY A O 1
ATOM 589 N N . LEU A 1 77 ? 3.411 9.998 -15.664 1.00 90.06 77 LEU A N 1
ATOM 590 C CA . LEU A 1 77 ? 3.312 11.419 -15.996 1.00 90.06 77 LEU A CA 1
ATOM 591 C C . LEU A 1 77 ? 4.503 11.854 -16.853 1.00 90.06 77 LEU A C 1
ATOM 593 O O . LEU A 1 77 ? 5.629 11.420 -16.644 1.00 90.06 77 LEU A O 1
ATOM 597 N N . HIS A 1 78 ? 4.256 12.747 -17.816 1.00 89.50 78 HIS A N 1
ATOM 598 C CA . HIS A 1 78 ? 5.298 13.341 -18.670 1.00 89.50 78 HIS A CA 1
ATOM 599 C C . HIS A 1 78 ? 6.201 12.320 -19.394 1.00 89.50 78 HIS A C 1
ATOM 601 O O . HIS A 1 78 ? 7.398 12.544 -19.578 1.00 89.50 78 HIS A O 1
ATOM 607 N N . LEU A 1 79 ? 5.619 11.207 -19.845 1.00 89.44 79 LEU A N 1
ATOM 608 C CA . LEU A 1 79 ? 6.352 10.140 -20.521 1.00 89.44 79 LEU A CA 1
ATOM 609 C C . LEU A 1 79 ? 6.908 10.604 -21.874 1.00 89.44 79 LEU A C 1
ATOM 611 O O . LEU A 1 79 ? 6.205 11.195 -22.696 1.00 89.44 79 LEU A O 1
ATOM 615 N N . THR A 1 80 ? 8.186 10.314 -22.117 1.00 89.31 80 THR A N 1
ATOM 616 C CA . THR A 1 80 ? 8.893 10.677 -23.357 1.00 89.31 80 THR A CA 1
ATOM 617 C C . THR A 1 80 ? 9.181 9.440 -24.213 1.00 89.31 80 THR A C 1
ATOM 619 O O . THR A 1 80 ? 9.277 8.344 -23.664 1.00 89.31 80 THR A O 1
ATOM 622 N N . PRO A 1 81 ? 9.430 9.579 -25.533 1.00 88.50 81 PRO A N 1
ATOM 623 C CA . PRO A 1 81 ? 9.695 8.421 -26.399 1.00 88.50 81 PRO A CA 1
ATOM 624 C C . PRO A 1 81 ? 10.950 7.624 -26.006 1.00 88.50 81 PRO A C 1
ATOM 626 O O . PRO A 1 81 ? 11.149 6.494 -26.433 1.00 88.50 81 PRO A O 1
ATOM 629 N N . ARG A 1 82 ? 11.843 8.218 -25.204 1.00 88.50 82 ARG A N 1
ATOM 630 C CA . ARG A 1 82 ? 13.055 7.553 -24.697 1.00 88.50 82 ARG A CA 1
ATOM 631 C C . ARG A 1 82 ? 12.763 6.569 -23.564 1.00 88.50 82 ARG A C 1
ATOM 633 O O . ARG A 1 82 ? 13.627 5.761 -23.237 1.00 88.50 82 ARG A O 1
ATOM 640 N N . MET A 1 83 ? 11.581 6.683 -22.964 1.00 89.56 83 MET A N 1
ATOM 641 C CA . MET A 1 83 ? 11.108 5.826 -21.883 1.00 89.56 83 MET A CA 1
ATOM 642 C C . MET A 1 83 ? 10.355 4.602 -22.406 1.00 89.56 83 MET A C 1
ATOM 644 O O . MET A 1 83 ? 10.009 3.735 -21.616 1.00 89.56 83 MET A O 1
ATOM 648 N N . ASP A 1 84 ? 10.122 4.495 -23.718 1.00 90.94 84 ASP A N 1
ATOM 649 C CA . ASP A 1 84 ? 9.503 3.303 -24.296 1.00 90.94 84 ASP A CA 1
ATOM 650 C C . ASP A 1 84 ? 10.363 2.061 -23.998 1.00 90.94 84 ASP A C 1
ATOM 652 O O . ASP A 1 84 ? 11.568 2.009 -24.279 1.00 90.94 84 ASP A O 1
ATOM 656 N N . GLY A 1 85 ? 9.730 1.052 -23.403 1.00 88.25 85 GLY A N 1
ATOM 657 C CA . GLY A 1 85 ? 10.385 -0.165 -22.929 1.00 88.25 85 GLY A CA 1
ATOM 658 C C . GLY A 1 85 ? 11.021 -0.070 -21.543 1.00 88.25 85 GLY A C 1
ATOM 659 O O . GLY A 1 85 ? 11.702 -1.005 -21.119 1.00 88.25 85 GLY A O 1
ATOM 660 N N . TRP A 1 86 ? 10.830 1.041 -20.828 1.00 92.69 86 TRP A N 1
ATOM 661 C CA . TRP A 1 86 ? 11.076 1.087 -19.387 1.00 92.69 86 TRP A CA 1
ATOM 662 C C . TRP A 1 86 ? 10.010 0.278 -18.662 1.00 92.69 86 TRP A C 1
ATOM 664 O O . TRP A 1 86 ? 8.900 0.104 -19.162 1.00 92.69 86 TRP A O 1
ATOM 674 N N . LYS A 1 87 ? 10.343 -0.209 -17.473 1.00 92.12 87 LYS A N 1
ATOM 675 C CA . LYS A 1 87 ? 9.464 -1.041 -16.662 1.00 92.12 87 LYS A CA 1
ATOM 676 C C . LYS A 1 87 ? 9.264 -0.431 -15.288 1.00 92.12 87 LYS A C 1
ATOM 678 O O . LYS A 1 87 ? 10.224 -0.019 -14.642 1.00 92.12 87 LYS A O 1
ATOM 683 N N . VAL A 1 88 ? 8.024 -0.432 -14.827 1.00 92.12 88 VAL A N 1
ATOM 684 C CA . VAL A 1 88 ? 7.672 -0.210 -13.429 1.00 92.12 88 VAL A CA 1
ATOM 685 C C . VAL A 1 88 ? 7.383 -1.557 -12.805 1.00 92.12 88 VAL A C 1
ATOM 687 O O . VAL A 1 88 ? 6.559 -2.321 -13.303 1.00 92.12 88 VAL A O 1
ATOM 690 N N . VAL A 1 89 ? 8.107 -1.853 -11.736 1.00 91.44 89 VAL A N 1
ATOM 691 C CA . VAL A 1 89 ? 8.055 -3.137 -11.053 1.00 91.44 89 VAL A CA 1
ATOM 692 C C . VAL A 1 89 ? 7.451 -2.923 -9.679 1.00 91.44 89 VAL A C 1
ATOM 694 O O . VAL A 1 89 ? 7.968 -2.132 -8.889 1.00 91.44 89 VAL A O 1
ATOM 697 N N . VAL A 1 90 ? 6.348 -3.613 -9.410 1.00 91.00 90 VAL A N 1
ATOM 698 C CA . VAL A 1 90 ? 5.599 -3.510 -8.159 1.00 91.00 90 VAL A CA 1
ATOM 699 C C . VAL A 1 90 ? 5.766 -4.800 -7.372 1.00 91.00 90 VAL A C 1
ATOM 701 O O . VAL A 1 90 ? 5.554 -5.900 -7.892 1.00 91.00 90 VAL A O 1
ATOM 704 N N . TYR A 1 91 ? 6.137 -4.648 -6.107 1.00 90.25 91 TYR A N 1
ATOM 705 C CA . TYR A 1 91 ? 6.289 -5.729 -5.151 1.00 90.25 91 TYR A CA 1
ATOM 706 C C . TYR A 1 91 ? 5.322 -5.540 -3.992 1.00 90.25 91 TYR A C 1
ATOM 708 O O . TYR A 1 91 ? 5.306 -4.476 -3.375 1.00 90.25 91 TYR A O 1
ATOM 716 N N . HIS A 1 92 ? 4.578 -6.591 -3.652 1.00 89.81 92 HIS A N 1
ATOM 717 C CA . HIS A 1 92 ? 3.863 -6.678 -2.378 1.00 89.81 92 HIS A CA 1
ATOM 718 C C . HIS A 1 92 ? 4.344 -7.905 -1.622 1.00 89.81 92 HIS A C 1
ATOM 720 O O . HIS A 1 92 ? 4.347 -9.011 -2.176 1.00 89.81 92 HIS A O 1
ATOM 726 N N . PHE A 1 93 ? 4.735 -7.726 -0.363 1.00 86.62 93 PHE A N 1
ATOM 727 C CA . PHE A 1 93 ? 5.218 -8.828 0.457 1.00 86.62 93 PHE A CA 1
ATOM 728 C C . PHE A 1 93 ? 4.845 -8.690 1.919 1.00 86.62 93 PHE A C 1
ATOM 730 O O . PHE A 1 93 ? 4.738 -7.595 2.466 1.00 86.62 93 PHE A O 1
ATOM 737 N N . HIS A 1 94 ? 4.652 -9.842 2.550 1.00 86.94 94 HIS A N 1
ATOM 738 C CA . HIS A 1 94 ? 4.461 -9.925 3.986 1.00 86.94 94 HIS A CA 1
ATOM 739 C C . HIS A 1 94 ? 5.806 -9.881 4.713 1.00 86.94 94 HIS A C 1
ATOM 741 O O . HIS A 1 94 ? 6.739 -10.580 4.322 1.00 86.94 94 HIS A O 1
ATOM 747 N N . ALA A 1 95 ? 5.891 -9.087 5.776 1.00 82.88 95 ALA A N 1
ATOM 748 C CA . ALA A 1 95 ? 7.057 -8.980 6.634 1.00 82.88 95 ALA A CA 1
ATOM 749 C C . ALA A 1 95 ? 6.666 -9.237 8.095 1.00 82.88 95 ALA A C 1
ATOM 751 O O . ALA A 1 95 ? 6.064 -8.393 8.761 1.00 82.88 95 ALA A O 1
ATOM 752 N N . ASP A 1 96 ? 7.037 -10.412 8.600 1.00 75.50 96 ASP A N 1
ATOM 753 C CA . ASP A 1 96 ? 6.795 -10.803 9.994 1.00 75.50 96 ASP A CA 1
ATOM 754 C C . ASP A 1 96 ? 7.809 -10.192 10.974 1.00 75.50 96 ASP A C 1
ATOM 756 O O . ASP A 1 96 ? 7.503 -9.988 12.150 1.00 75.50 96 ASP A O 1
ATOM 760 N N . ASP A 1 97 ? 9.013 -9.879 10.490 1.00 79.56 97 ASP A N 1
ATOM 761 C CA . ASP A 1 97 ? 10.120 -9.347 11.282 1.00 79.56 97 ASP A CA 1
ATOM 762 C C . ASP A 1 97 ? 10.868 -8.246 10.518 1.00 79.56 97 ASP A C 1
ATOM 764 O O . ASP A 1 97 ? 10.979 -8.270 9.290 1.00 79.56 97 ASP A O 1
ATOM 768 N N . LEU A 1 98 ? 11.437 -7.300 11.264 1.00 80.56 98 LEU A N 1
ATOM 769 C CA . LEU A 1 98 ? 12.265 -6.223 10.733 1.00 80.56 98 LEU A CA 1
ATOM 770 C C . LEU A 1 98 ? 13.506 -6.769 10.015 1.00 80.56 98 LEU A C 1
ATOM 772 O O . LEU A 1 98 ? 13.922 -6.217 9.001 1.00 80.56 98 LEU A O 1
ATOM 776 N N . SER A 1 99 ? 14.092 -7.862 10.516 1.00 81.50 99 SER A N 1
ATOM 777 C CA . SER A 1 99 ? 15.264 -8.480 9.8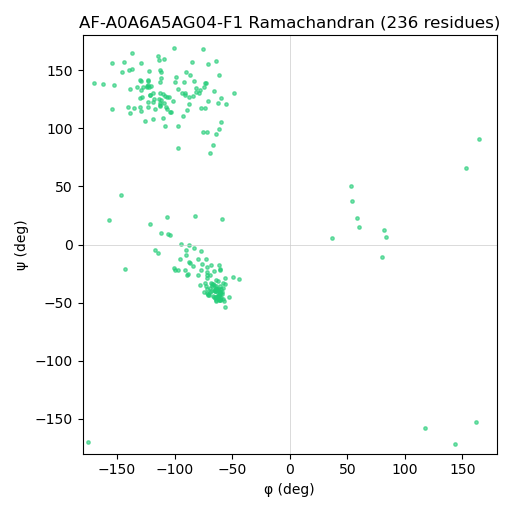83 1.00 81.50 99 SER A CA 1
ATOM 778 C C . SER A 1 99 ? 14.942 -9.045 8.494 1.00 81.50 99 SER A C 1
ATOM 780 O O . SER A 1 99 ? 15.723 -8.879 7.555 1.00 81.50 99 SER A O 1
ATOM 782 N N . PHE A 1 100 ? 13.767 -9.664 8.352 1.00 81.38 100 PHE A N 1
ATOM 783 C CA . PHE A 1 100 ? 13.265 -10.157 7.076 1.00 81.38 100 PHE A CA 1
ATOM 784 C C . PHE A 1 100 ? 12.965 -9.000 6.123 1.00 81.38 100 PHE A C 1
ATOM 786 O O . PHE A 1 100 ? 13.369 -9.055 4.965 1.00 81.38 100 PHE A O 1
ATOM 793 N N . LEU A 1 101 ? 12.323 -7.943 6.627 1.00 81.94 101 LEU A N 1
ATOM 794 C CA . LEU A 1 101 ? 12.014 -6.738 5.862 1.00 81.94 101 LEU A CA 1
ATOM 795 C C . LEU A 1 101 ? 13.281 -6.124 5.256 1.00 81.94 101 LEU A C 1
ATOM 797 O O . LEU A 1 101 ? 13.360 -6.005 4.040 1.00 81.94 101 LEU A O 1
ATOM 801 N N . LEU A 1 102 ? 14.306 -5.847 6.070 1.00 82.62 102 LEU A N 1
ATOM 802 C CA . LEU A 1 102 ? 15.568 -5.255 5.599 1.00 82.62 102 LEU A CA 1
ATOM 803 C C . LEU A 1 102 ? 16.278 -6.135 4.562 1.00 82.62 102 LEU A C 1
ATOM 805 O O . LEU A 1 102 ? 16.801 -5.641 3.567 1.00 82.62 102 LEU A O 1
ATOM 809 N N . LYS A 1 103 ? 16.283 -7.457 4.770 1.00 83.38 103 LYS A N 1
ATOM 810 C CA . LYS A 1 103 ? 16.871 -8.404 3.814 1.00 83.38 103 LYS A CA 1
ATOM 811 C C . LYS A 1 103 ? 16.097 -8.424 2.495 1.00 83.38 103 LYS A C 1
ATOM 813 O O . LYS A 1 103 ? 16.693 -8.563 1.429 1.00 83.38 103 LYS A O 1
ATOM 818 N N . MET A 1 104 ? 14.771 -8.337 2.559 1.00 83.06 104 MET A N 1
ATOM 819 C CA . MET A 1 104 ? 13.923 -8.312 1.373 1.00 83.06 104 MET A CA 1
ATOM 820 C C . MET A 1 104 ? 14.090 -6.999 0.610 1.00 83.06 104 MET A C 1
ATOM 822 O O . MET A 1 104 ? 14.258 -7.035 -0.603 1.00 83.06 104 MET A O 1
ATOM 826 N N . GLU A 1 105 ? 14.131 -5.865 1.308 1.00 84.56 105 GLU A N 1
ATOM 827 C CA . GLU A 1 105 ? 14.447 -4.561 0.724 1.00 84.56 105 GLU A CA 1
ATOM 828 C C . GLU A 1 105 ? 15.808 -4.574 0.028 1.00 84.56 105 GLU A C 1
ATOM 830 O O . GLU A 1 105 ? 15.887 -4.169 -1.126 1.00 84.56 105 GLU A O 1
ATOM 835 N N . GLU A 1 106 ? 16.860 -5.088 0.674 1.00 85.25 106 GLU A N 1
ATOM 836 C CA . GLU A 1 106 ? 18.194 -5.196 0.072 1.00 85.25 106 GLU A CA 1
ATOM 837 C C . GLU A 1 106 ? 18.157 -6.031 -1.214 1.00 85.25 106 GLU A C 1
ATOM 839 O O . GLU A 1 106 ? 18.674 -5.624 -2.256 1.00 85.25 106 GLU A O 1
ATOM 844 N N . ASN A 1 107 ? 17.488 -7.184 -1.170 1.00 85.06 107 ASN A N 1
ATOM 845 C CA . ASN A 1 107 ? 17.348 -8.058 -2.328 1.00 85.06 107 ASN A CA 1
ATOM 846 C C . ASN A 1 107 ? 16.548 -7.396 -3.458 1.00 85.06 107 ASN A C 1
ATOM 848 O O . ASN A 1 107 ? 16.970 -7.440 -4.612 1.00 85.06 107 ASN A O 1
ATOM 852 N N . ILE A 1 108 ? 15.420 -6.751 -3.153 1.00 86.38 108 ILE A N 1
ATOM 853 C CA . ILE A 1 108 ? 14.627 -6.013 -4.144 1.00 86.38 108 ILE A CA 1
ATOM 854 C C . ILE A 1 108 ? 15.467 -4.871 -4.716 1.00 86.38 108 ILE A C 1
ATOM 856 O O . ILE A 1 108 ? 15.526 -4.691 -5.928 1.00 86.38 108 ILE A O 1
ATOM 860 N N . TYR A 1 109 ? 16.184 -4.136 -3.869 1.00 85.19 109 TYR A N 1
ATOM 861 C CA . TYR A 1 109 ? 17.045 -3.038 -4.286 1.00 85.19 109 TYR A CA 1
ATOM 862 C C . TYR A 1 109 ? 18.128 -3.509 -5.273 1.00 85.19 109 TYR A C 1
ATOM 864 O O . TYR A 1 109 ? 18.404 -2.840 -6.272 1.00 85.19 109 TYR A O 1
ATOM 872 N N . MET A 1 110 ? 18.724 -4.673 -5.026 1.00 82.62 110 MET A N 1
ATOM 873 C CA . MET A 1 110 ? 19.774 -5.234 -5.876 1.00 82.62 110 MET A CA 1
ATOM 874 C C . MET A 1 110 ? 19.232 -5.874 -7.159 1.00 82.62 110 MET A C 1
ATOM 876 O O . MET A 1 110 ? 19.884 -5.791 -8.200 1.00 82.62 110 MET A O 1
ATOM 880 N N . PHE A 1 111 ? 18.053 -6.500 -7.107 1.00 84.44 111 PHE A N 1
ATOM 881 C CA . PHE A 1 111 ? 17.587 -7.387 -8.174 1.00 84.44 111 PHE A CA 1
ATOM 882 C C . PHE A 1 111 ? 16.348 -6.908 -8.934 1.00 84.44 111 PHE A C 1
ATOM 884 O O . PHE A 1 111 ? 16.048 -7.491 -9.972 1.00 84.44 111 PHE A O 1
ATOM 891 N N . ALA A 1 112 ? 15.676 -5.826 -8.520 1.00 83.88 112 ALA A N 1
ATOM 892 C CA . ALA A 1 112 ? 14.419 -5.390 -9.140 1.00 83.88 112 ALA A CA 1
ATOM 893 C C . ALA A 1 112 ? 14.506 -5.145 -10.654 1.00 83.88 112 ALA A C 1
ATOM 895 O O . ALA A 1 112 ? 13.540 -5.408 -11.363 1.00 83.88 112 ALA A O 1
ATOM 896 N N . CYS A 1 113 ? 15.652 -4.665 -11.145 1.00 86.12 113 CYS A N 1
ATOM 897 C CA . CYS A 1 113 ? 15.874 -4.375 -12.565 1.00 86.12 113 CYS A CA 1
ATOM 898 C C . CYS A 1 113 ? 16.727 -5.424 -13.286 1.00 86.12 113 CYS A C 1
ATOM 900 O O . CYS A 1 113 ? 17.111 -5.233 -14.441 1.00 86.12 113 CYS A O 1
ATOM 902 N N . THR A 1 114 ? 17.029 -6.542 -12.623 1.00 82.69 114 THR A N 1
ATOM 903 C CA . THR A 1 114 ? 17.772 -7.638 -13.245 1.00 82.69 114 THR A CA 1
ATOM 904 C C . THR A 1 114 ? 16.846 -8.396 -14.208 1.00 82.69 114 THR A C 1
ATOM 906 O O . THR A 1 114 ? 15.706 -8.685 -13.855 1.00 82.69 114 THR A O 1
ATOM 909 N N . PRO A 1 115 ? 17.301 -8.751 -15.426 1.00 62.31 115 PRO A N 1
ATOM 910 C CA . PRO A 1 115 ? 16.461 -9.426 -16.423 1.00 62.31 115 PRO A CA 1
ATOM 911 C C . PRO A 1 115 ? 16.080 -10.866 -16.045 1.00 62.31 115 PRO A C 1
ATOM 913 O O . PRO A 1 115 ? 15.159 -11.438 -16.628 1.00 62.31 115 PRO A O 1
ATOM 916 N N . GLU A 1 116 ? 16.792 -11.473 -15.097 1.00 62.00 116 GLU A N 1
ATOM 917 C CA . GLU A 1 116 ? 16.489 -12.802 -14.582 1.00 62.00 116 GLU A CA 1
ATOM 918 C C . GLU A 1 116 ? 15.489 -12.686 -13.430 1.00 62.00 116 GLU A C 1
ATOM 920 O O . GLU A 1 116 ? 15.765 -12.027 -12.427 1.00 62.00 116 GLU A O 1
ATOM 925 N N . LYS A 1 117 ? 14.324 -13.337 -13.565 1.00 58.97 117 LYS A N 1
ATOM 926 C CA . LYS A 1 117 ? 13.343 -13.432 -12.478 1.00 58.97 117 LYS A CA 1
ATOM 927 C C . LYS A 1 117 ? 13.959 -14.224 -11.334 1.00 58.97 117 LYS A C 1
ATOM 929 O O . LYS A 1 117 ? 13.918 -15.455 -11.333 1.00 58.97 117 LYS A O 1
ATOM 934 N N . GLN A 1 118 ? 14.537 -13.523 -10.367 1.00 57.75 118 GLN A N 1
ATOM 935 C CA . GLN A 1 118 ? 15.030 -14.172 -9.170 1.00 57.75 118 GLN A CA 1
ATOM 936 C C . GLN A 1 118 ? 13.852 -14.636 -8.325 1.00 57.75 118 GLN A C 1
ATOM 938 O O . GLN A 1 118 ? 12.972 -13.867 -7.942 1.00 57.75 118 GLN A O 1
ATOM 943 N N . ILE A 1 119 ? 13.848 -15.932 -8.035 1.00 56.69 119 ILE A N 1
ATOM 944 C CA . ILE A 1 119 ? 12.998 -16.493 -6.999 1.00 56.69 119 ILE A CA 1
ATOM 945 C C . ILE A 1 119 ? 13.671 -16.095 -5.690 1.00 56.69 119 ILE A C 1
ATOM 947 O O . ILE A 1 119 ? 14.632 -16.739 -5.265 1.00 56.69 119 ILE A O 1
ATOM 951 N N . PHE A 1 120 ? 13.211 -15.004 -5.074 1.00 60.72 120 PHE A N 1
ATOM 952 C CA . PHE A 1 120 ? 13.606 -14.702 -3.705 1.00 60.72 120 PHE A CA 1
ATOM 953 C C . PHE A 1 120 ? 13.250 -15.927 -2.870 1.00 60.72 120 PHE A C 1
ATOM 955 O O . PHE A 1 120 ? 12.104 -16.378 -2.892 1.00 60.72 120 PHE A O 1
ATOM 962 N N . ALA A 1 121 ? 14.252 -16.523 -2.221 1.00 46.66 121 ALA A N 1
ATOM 963 C CA . ALA A 1 121 ? 14.063 -17.696 -1.386 1.00 46.66 121 ALA A CA 1
ATOM 964 C C . ALA A 1 121 ? 13.220 -17.289 -0.176 1.00 46.66 121 ALA A C 1
ATOM 966 O O . ALA A 1 121 ? 13.745 -16.917 0.872 1.00 46.66 121 ALA A O 1
ATOM 967 N N . THR A 1 122 ? 11.905 -17.313 -0.354 1.00 51.97 122 THR A N 1
ATOM 968 C CA . THR A 1 122 ? 10.966 -17.310 0.743 1.00 51.97 122 THR A CA 1
ATOM 969 C C . THR A 1 122 ? 10.951 -18.728 1.287 1.00 51.97 122 THR A C 1
ATOM 971 O O . THR A 1 122 ? 10.882 -19.725 0.571 1.00 51.97 122 THR A O 1
ATOM 974 N N . ASP A 1 123 ? 11.051 -18.818 2.593 1.00 46.78 123 ASP A N 1
ATOM 975 C CA . ASP A 1 123 ? 10.913 -19.972 3.471 1.00 46.78 123 ASP A CA 1
ATOM 976 C C . ASP A 1 123 ? 9.535 -20.672 3.375 1.00 46.78 123 ASP A C 1
ATOM 978 O O . ASP A 1 123 ? 9.130 -21.420 4.261 1.00 46.78 123 ASP A O 1
ATOM 982 N N . GLY A 1 124 ? 8.810 -20.481 2.268 1.00 45.19 124 GLY A N 1
ATOM 983 C CA . GLY A 1 124 ? 7.519 -21.095 1.966 1.00 45.19 124 GLY A CA 1
ATOM 984 C C . GLY A 1 124 ? 6.320 -20.434 2.651 1.00 45.19 124 GLY A C 1
ATOM 985 O O . GLY A 1 124 ? 5.190 -20.733 2.274 1.00 45.19 124 GLY A O 1
ATOM 986 N N . SER A 1 125 ? 6.537 -19.533 3.616 1.00 44.44 125 SER A N 1
ATOM 987 C CA . SER A 1 125 ? 5.485 -18.841 4.382 1.00 44.44 125 SER A CA 1
ATOM 988 C C . SER A 1 125 ? 5.136 -17.446 3.861 1.00 44.44 125 SER A C 1
ATOM 990 O O . SER A 1 125 ? 4.044 -16.944 4.126 1.00 44.44 125 SER A O 1
ATOM 992 N N . ASN A 1 126 ? 6.043 -16.817 3.114 1.00 55.16 126 ASN A N 1
ATOM 993 C CA . ASN A 1 126 ? 5.912 -15.417 2.734 1.00 55.16 126 ASN A CA 1
ATOM 994 C C . ASN A 1 126 ? 5.310 -15.299 1.335 1.00 55.16 126 ASN A C 1
ATOM 996 O O . ASN A 1 126 ? 5.975 -15.515 0.319 1.00 55.16 126 ASN A O 1
ATOM 1000 N N . HIS A 1 127 ? 4.014 -14.983 1.307 1.00 66.62 127 HIS A N 1
ATOM 1001 C CA . HIS A 1 127 ? 3.318 -14.588 0.093 1.00 66.62 127 HIS A CA 1
ATOM 1002 C C . HIS A 1 127 ? 3.951 -13.300 -0.437 1.00 66.62 127 HIS A C 1
ATOM 1004 O O . HIS A 1 127 ? 4.040 -12.285 0.255 1.00 66.62 127 HIS A O 1
ATOM 1010 N N . PHE A 1 128 ? 4.428 -13.389 -1.670 1.00 75.75 128 PHE A N 1
ATOM 1011 C CA . PHE A 1 128 ? 5.100 -12.327 -2.389 1.00 75.75 128 PHE A CA 1
ATOM 1012 C C . PHE A 1 128 ? 4.485 -12.260 -3.779 1.00 75.75 128 PHE A C 1
ATOM 1014 O O . PHE A 1 128 ? 4.264 -13.292 -4.417 1.00 75.75 128 PHE A O 1
ATOM 1021 N N . THR A 1 129 ? 4.209 -11.050 -4.241 1.00 80.81 129 THR A N 1
ATOM 1022 C CA . THR A 1 129 ? 3.771 -10.805 -5.614 1.00 80.81 129 THR A CA 1
ATOM 1023 C C . THR A 1 129 ? 4.714 -9.827 -6.281 1.00 80.81 129 THR A C 1
ATOM 1025 O O . THR A 1 129 ? 5.216 -8.899 -5.650 1.00 80.81 129 THR A O 1
ATOM 1028 N N . HIS A 1 130 ? 4.972 -10.101 -7.553 1.00 85.81 130 HIS A N 1
ATOM 1029 C CA . HIS A 1 130 ? 5.862 -9.344 -8.409 1.00 85.81 130 HIS A CA 1
ATOM 1030 C C . HIS A 1 130 ? 5.170 -9.155 -9.749 1.00 85.81 130 HIS A C 1
ATOM 1032 O O . HIS A 1 130 ? 4.878 -10.134 -10.445 1.00 85.81 130 HIS A O 1
ATOM 1038 N N . GLU A 1 131 ? 4.919 -7.899 -10.090 1.00 87.56 131 GLU A N 1
ATOM 1039 C CA . GLU A 1 131 ? 4.258 -7.519 -11.327 1.00 87.56 131 GLU A CA 1
ATOM 1040 C C . GLU A 1 131 ? 5.088 -6.451 -12.041 1.00 87.56 131 GLU A C 1
ATOM 1042 O O . GLU A 1 131 ? 5.556 -5.489 -11.432 1.00 87.56 131 GLU A O 1
ATOM 1047 N N . GLU A 1 132 ? 5.300 -6.651 -13.340 1.00 90.25 132 GLU A N 1
ATOM 1048 C CA . GLU A 1 132 ? 6.072 -5.753 -14.198 1.00 90.25 132 GLU A CA 1
ATOM 1049 C C . GLU A 1 132 ? 5.129 -5.097 -15.206 1.00 90.25 132 GLU A C 1
ATOM 1051 O O . GLU A 1 132 ? 4.387 -5.787 -15.909 1.00 90.25 132 GLU A O 1
ATOM 1056 N N . PHE A 1 133 ? 5.212 -3.776 -15.327 1.00 91.94 133 PHE A N 1
ATOM 1057 C CA . PHE A 1 133 ? 4.424 -2.983 -16.263 1.00 91.94 133 PHE A CA 1
ATOM 1058 C C . PHE A 1 133 ? 5.356 -2.187 -17.161 1.00 91.94 133 PHE A C 1
ATOM 1060 O O . PHE A 1 133 ? 6.188 -1.419 -16.684 1.00 91.94 133 PHE A O 1
ATOM 1067 N N . GLU A 1 134 ? 5.235 -2.382 -18.468 1.00 92.62 134 GLU A N 1
ATOM 1068 C CA . GLU A 1 134 ? 6.089 -1.723 -19.450 1.00 92.62 134 GLU A CA 1
ATOM 1069 C C . GLU A 1 134 ? 5.461 -0.408 -19.920 1.00 92.62 134 GLU A C 1
ATOM 1071 O O . GLU A 1 134 ? 4.255 -0.321 -20.161 1.00 92.62 134 GLU A O 1
ATOM 1076 N N . VAL A 1 135 ? 6.295 0.616 -20.076 1.00 91.81 135 VAL A N 1
ATOM 1077 C CA . VAL A 1 135 ? 5.919 1.868 -20.723 1.00 91.81 135 VAL A CA 1
ATOM 1078 C C . VAL A 1 135 ? 5.814 1.609 -22.220 1.00 91.81 135 VAL A C 1
ATOM 1080 O O . VAL A 1 135 ? 6.805 1.275 -22.878 1.00 91.81 135 VAL A O 1
ATOM 1083 N N . PHE A 1 136 ? 4.617 1.795 -22.766 1.00 90.50 136 PHE A N 1
ATOM 1084 C CA . PHE A 1 136 ? 4.357 1.614 -24.185 1.00 90.50 136 PHE A CA 1
ATOM 1085 C C . PHE A 1 136 ? 3.671 2.843 -24.764 1.00 90.50 136 PHE A C 1
ATOM 1087 O O . PHE A 1 136 ? 2.620 3.270 -24.282 1.00 90.50 136 PHE A O 1
ATOM 1094 N N . ASN A 1 137 ? 4.247 3.389 -25.837 1.00 88.62 137 ASN A N 1
ATOM 1095 C CA . ASN A 1 137 ? 3.682 4.506 -26.585 1.00 88.62 137 ASN A CA 1
ATOM 1096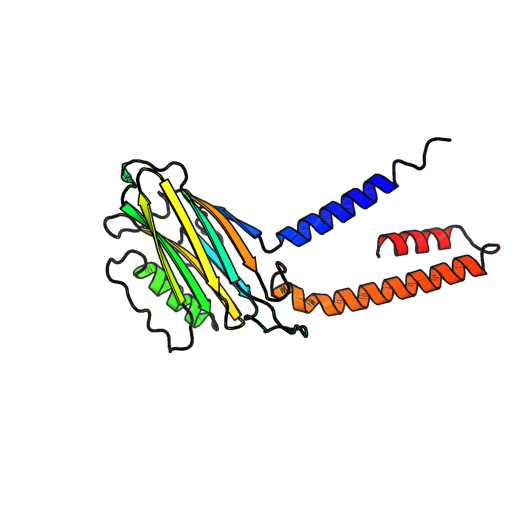 C C . ASN A 1 137 ? 3.345 5.699 -25.677 1.00 88.62 137 ASN A C 1
ATOM 1098 O O . ASN A 1 137 ? 2.230 6.222 -25.715 1.00 88.62 137 ASN A O 1
ATOM 1102 N N . HIS A 1 138 ? 4.307 6.120 -24.851 1.00 86.50 138 HIS A N 1
ATOM 1103 C CA . HIS A 1 138 ? 4.135 7.246 -23.919 1.00 86.50 138 HIS A CA 1
ATOM 1104 C C . HIS A 1 138 ? 2.985 7.064 -22.918 1.00 86.50 138 HIS A C 1
ATOM 1106 O O . HIS A 1 138 ? 2.454 8.045 -22.399 1.00 86.50 138 HIS A O 1
ATOM 1112 N N . SER A 1 139 ? 2.581 5.822 -22.662 1.00 89.62 139 SER A N 1
ATOM 1113 C CA . SER A 1 139 ? 1.554 5.491 -21.685 1.00 89.62 139 SER A CA 1
ATOM 1114 C C . SER A 1 139 ? 2.063 4.412 -20.742 1.00 89.62 139 SER A C 1
ATOM 1116 O O . SER A 1 139 ? 2.768 3.486 -21.147 1.00 89.62 139 SER A O 1
ATOM 1118 N N . LEU A 1 140 ? 1.717 4.565 -19.471 1.00 92.19 140 LEU A N 1
ATOM 1119 C CA . LEU A 1 140 ? 1.965 3.588 -18.427 1.00 92.19 140 LEU A CA 1
ATOM 1120 C C . LEU A 1 140 ? 0.737 3.578 -17.534 1.00 92.19 140 LEU A C 1
ATOM 1122 O O . LEU A 1 140 ? 0.419 4.598 -16.926 1.00 92.19 140 LEU A O 1
ATOM 1126 N N . ILE A 1 141 ? 0.086 2.424 -17.463 1.00 93.00 141 ILE A N 1
ATOM 1127 C CA . ILE A 1 141 ? -0.987 2.150 -16.516 1.00 93.00 141 ILE A CA 1
ATOM 1128 C C . ILE A 1 141 ? -0.623 0.831 -15.850 1.00 93.00 141 ILE A C 1
ATOM 1130 O O . ILE A 1 141 ? -0.545 -0.201 -16.518 1.00 93.00 141 ILE A O 1
ATOM 1134 N N . ALA A 1 142 ? -0.359 0.881 -14.551 1.00 91.56 142 ALA A N 1
ATOM 1135 C CA . ALA A 1 142 ? -0.108 -0.297 -13.740 1.00 91.56 142 ALA A CA 1
ATOM 1136 C C . ALA A 1 142 ? -1.245 -0.453 -12.740 1.00 91.56 142 ALA A C 1
ATOM 1138 O O . ALA A 1 142 ? -1.543 0.471 -11.987 1.00 91.56 142 ALA A O 1
ATOM 1139 N N . THR A 1 143 ? -1.879 -1.620 -12.735 1.00 94.38 143 THR A N 1
ATOM 1140 C CA . THR A 1 143 ? -2.953 -1.938 -11.797 1.00 94.38 143 THR A CA 1
ATOM 1141 C C . THR A 1 143 ? -2.646 -3.278 -11.164 1.00 94.38 143 THR A C 1
ATOM 1143 O O . THR A 1 143 ? -2.576 -4.280 -11.872 1.00 94.38 143 THR A O 1
ATOM 1146 N N . THR A 1 144 ? -2.480 -3.286 -9.846 1.00 92.75 144 THR A N 1
ATOM 1147 C CA . THR A 1 144 ? -2.169 -4.489 -9.072 1.00 92.75 144 THR A CA 1
ATOM 1148 C C . THR A 1 144 ? -3.235 -4.706 -8.006 1.00 92.75 144 THR A C 1
ATOM 1150 O O . THR A 1 144 ? -3.849 -3.760 -7.502 1.00 92.75 144 THR A O 1
ATOM 1153 N N . SER A 1 145 ? -3.478 -5.970 -7.664 1.00 91.94 145 SER A N 1
ATOM 1154 C CA . SER A 1 145 ? -4.346 -6.333 -6.544 1.00 91.94 145 SER A CA 1
ATOM 1155 C C . SER A 1 145 ? -3.728 -7.493 -5.779 1.00 91.94 145 SER A C 1
ATOM 1157 O O . SER A 1 145 ? -3.605 -8.609 -6.286 1.00 91.94 145 SER A O 1
ATOM 1159 N N . TYR A 1 146 ? -3.324 -7.222 -4.542 1.00 90.25 146 TYR A N 1
ATOM 1160 C CA . TYR A 1 146 ? -2.682 -8.186 -3.663 1.00 90.25 146 TYR A CA 1
ATOM 1161 C C . TYR A 1 146 ? -3.630 -8.611 -2.548 1.00 90.25 146 TYR A C 1
ATOM 1163 O O . TYR A 1 146 ? -4.037 -7.802 -1.713 1.00 90.25 146 TYR A O 1
ATOM 1171 N N . LYS A 1 147 ? -3.964 -9.903 -2.502 1.00 90.31 147 LYS A N 1
ATOM 1172 C CA . LYS A 1 147 ? -4.806 -10.464 -1.444 1.00 90.31 147 LYS A CA 1
ATOM 1173 C C . LYS A 1 147 ? -3.984 -10.804 -0.207 1.00 90.31 147 LYS A C 1
ATOM 1175 O O . LYS A 1 147 ? -3.030 -11.575 -0.274 1.00 90.31 147 LYS A O 1
ATOM 1180 N N . VAL A 1 148 ? -4.417 -10.301 0.944 1.00 88.94 148 VAL A N 1
ATOM 1181 C CA . VAL A 1 148 ? -3.736 -10.519 2.222 1.00 88.94 148 VAL A CA 1
ATOM 1182 C C . VAL A 1 148 ? -4.340 -11.734 2.923 1.00 88.94 148 VAL A C 1
ATOM 1184 O O . VAL A 1 148 ? -5.493 -11.720 3.366 1.00 88.94 148 VAL A O 1
ATOM 1187 N N . LEU A 1 149 ? -3.555 -12.809 3.000 1.00 86.38 149 LEU A N 1
ATOM 1188 C CA . LEU A 1 149 ? -3.954 -14.095 3.592 1.00 86.38 149 LEU A CA 1
ATOM 1189 C C . LEU A 1 149 ? -3.435 -14.296 5.020 1.00 86.38 149 LEU A C 1
ATOM 1191 O O . LEU A 1 149 ? -3.987 -15.110 5.756 1.00 86.38 149 LEU A O 1
ATOM 1195 N N . LEU A 1 150 ? -2.392 -13.562 5.412 1.00 86.19 150 LEU A N 1
ATOM 1196 C CA . LEU A 1 150 ? -1.776 -13.612 6.738 1.00 86.19 150 LEU A CA 1
ATOM 1197 C C . LEU A 1 150 ? -1.798 -12.218 7.371 1.00 86.19 150 LEU A C 1
ATOM 1199 O O . LEU A 1 150 ? -1.659 -11.212 6.680 1.00 86.19 150 LEU A O 1
ATOM 1203 N N . SER A 1 151 ? -2.061 -12.170 8.678 1.00 86.81 151 SER A N 1
ATOM 1204 C CA . SER A 1 151 ? -2.120 -10.921 9.435 1.00 86.81 151 SER A CA 1
ATOM 1205 C C . SER A 1 151 ? -0.705 -10.487 9.800 1.00 86.81 151 SER A C 1
ATOM 1207 O O . SER A 1 151 ? 0.025 -11.276 10.393 1.00 86.81 151 SER A O 1
ATOM 1209 N N . GLY A 1 152 ? -0.360 -9.227 9.554 1.00 87.31 152 GLY A N 1
ATOM 1210 C CA . GLY A 1 152 ? 0.967 -8.695 9.857 1.00 87.31 152 GLY A CA 1
ATOM 1211 C C . GLY A 1 152 ? 1.255 -7.404 9.105 1.00 87.31 152 GLY A C 1
ATOM 1212 O O . GLY A 1 152 ? 0.336 -6.629 8.820 1.00 87.31 152 GLY A O 1
ATOM 1213 N N . TRP A 1 153 ? 2.531 -7.134 8.843 1.00 87.69 153 TRP A N 1
ATOM 1214 C CA . TRP A 1 153 ? 2.939 -5.990 8.032 1.00 87.69 153 TRP A CA 1
ATOM 1215 C C . TRP A 1 153 ? 3.040 -6.413 6.579 1.00 87.69 153 TRP A C 1
ATOM 1217 O O . TRP A 1 153 ? 3.686 -7.407 6.258 1.00 87.69 153 TRP A O 1
ATOM 1227 N N . VAL A 1 154 ? 2.396 -5.656 5.701 1.00 89.56 154 VAL A N 1
ATOM 1228 C CA . VAL A 1 154 ? 2.534 -5.823 4.260 1.00 89.56 154 VAL A CA 1
ATOM 1229 C C . VAL A 1 154 ? 3.244 -4.594 3.734 1.00 89.56 154 VAL A C 1
ATOM 1231 O O . VAL A 1 154 ? 2.758 -3.477 3.913 1.00 89.56 154 VAL A O 1
ATOM 1234 N N . ASP A 1 155 ? 4.397 -4.802 3.115 1.00 89.44 155 ASP A N 1
ATOM 1235 C CA . ASP A 1 155 ? 5.149 -3.734 2.477 1.00 89.44 155 ASP A CA 1
ATOM 1236 C C . ASP A 1 155 ? 4.907 -3.746 0.973 1.00 89.44 155 ASP A C 1
ATOM 1238 O O . ASP A 1 155 ? 4.774 -4.800 0.340 1.00 89.44 155 ASP A O 1
ATOM 1242 N N . THR A 1 156 ? 4.782 -2.546 0.423 1.00 90.56 156 THR A N 1
ATOM 1243 C CA . THR A 1 156 ? 4.560 -2.313 -0.994 1.00 90.56 156 THR A CA 1
ATOM 1244 C C . THR A 1 156 ? 5.658 -1.416 -1.530 1.00 90.56 156 THR A C 1
ATOM 1246 O O . THR A 1 156 ? 5.788 -0.267 -1.109 1.00 90.56 156 THR A O 1
ATOM 1249 N N . VAL A 1 157 ? 6.423 -1.942 -2.481 1.00 90.19 157 VAL A N 1
ATOM 1250 C CA . VAL A 1 157 ? 7.599 -1.284 -3.053 1.00 90.19 157 VAL A CA 1
ATOM 1251 C C . VAL A 1 157 ? 7.425 -1.148 -4.557 1.00 90.19 157 VAL A C 1
ATOM 1253 O O . VAL A 1 157 ? 7.032 -2.097 -5.233 1.00 90.19 157 VAL A O 1
ATOM 1256 N N . VAL A 1 158 ? 7.750 0.029 -5.086 1.00 90.81 158 VAL A N 1
ATOM 1257 C CA . VAL A 1 158 ? 7.766 0.308 -6.523 1.00 90.81 158 VAL A CA 1
ATOM 1258 C C . VAL A 1 158 ? 9.176 0.699 -6.941 1.00 90.81 158 VAL A C 1
ATOM 1260 O O . VAL A 1 158 ? 9.749 1.671 -6.439 1.00 90.81 158 VAL A O 1
ATOM 1263 N N . ALA A 1 159 ? 9.721 -0.056 -7.889 1.00 90.69 159 ALA A N 1
ATOM 1264 C CA . ALA A 1 159 ? 11.001 0.212 -8.527 1.00 90.69 159 ALA A CA 1
ATOM 1265 C C . ALA A 1 159 ? 10.794 0.592 -9.996 1.00 90.69 159 ALA A C 1
ATOM 1267 O O . ALA A 1 159 ? 9.865 0.120 -10.654 1.00 90.69 159 ALA A O 1
ATOM 1268 N N . VAL A 1 160 ? 11.678 1.441 -10.517 1.00 91.06 160 VAL A N 1
ATOM 1269 C CA . VAL A 1 160 ? 11.648 1.878 -11.915 1.00 91.06 160 VAL A CA 1
ATOM 1270 C C . VAL A 1 160 ? 12.927 1.433 -12.600 1.00 91.06 160 VAL A C 1
ATOM 1272 O O . VAL A 1 160 ? 14.030 1.771 -12.171 1.00 91.06 160 VAL A O 1
ATOM 1275 N N . CYS A 1 161 ? 12.764 0.712 -13.701 1.00 91.31 161 CYS A N 1
ATOM 1276 C CA . CYS A 1 161 ? 13.842 0.102 -14.453 1.00 91.31 161 CYS A CA 1
ATOM 1277 C C . CYS A 1 161 ? 13.859 0.620 -15.887 1.00 91.31 161 CYS A C 1
ATOM 1279 O O . CYS A 1 161 ? 12.832 0.690 -16.561 1.00 91.31 161 CYS A O 1
ATOM 1281 N N . THR A 1 162 ? 15.042 0.939 -16.391 1.00 91.25 162 THR A N 1
ATOM 1282 C CA . THR A 1 162 ? 15.243 1.215 -17.810 1.00 91.25 162 THR A CA 1
ATOM 1283 C C . THR A 1 162 ? 15.227 -0.083 -18.611 1.00 91.25 162 THR A C 1
ATOM 1285 O O . THR A 1 162 ? 15.370 -1.188 -18.082 1.00 91.25 162 THR A O 1
ATOM 1288 N N . LYS A 1 163 ? 15.150 0.059 -19.933 1.00 87.88 163 LYS A N 1
ATOM 1289 C CA . LYS A 1 163 ? 15.274 -1.056 -20.877 1.00 87.88 163 LYS A CA 1
ATOM 1290 C C . LYS A 1 163 ? 16.585 -1.846 -20.735 1.00 87.88 163 LYS A C 1
ATOM 1292 O O . LYS A 1 163 ? 16.626 -3.029 -21.058 1.00 87.88 163 LYS A O 1
ATOM 1297 N N . GLU A 1 164 ? 17.655 -1.197 -20.280 1.00 85.62 164 GLU A N 1
ATOM 1298 C CA . GLU A 1 164 ? 18.979 -1.809 -20.108 1.00 85.62 164 GLU A CA 1
ATOM 1299 C C . GLU A 1 164 ? 19.112 -2.559 -18.771 1.00 85.62 164 GLU A C 1
ATOM 1301 O O . GLU A 1 164 ? 20.140 -3.183 -18.518 1.00 85.62 164 GLU A O 1
ATOM 1306 N N . GLY A 1 165 ? 18.080 -2.514 -17.919 1.00 83.06 165 GLY A N 1
ATOM 1307 C CA . GLY A 1 165 ? 18.104 -3.094 -16.575 1.00 83.06 165 GLY A CA 1
ATOM 1308 C C . GLY A 1 165 ? 18.780 -2.200 -15.533 1.00 83.06 165 GLY A C 1
ATOM 1309 O O . GLY A 1 165 ? 19.072 -2.650 -14.427 1.00 83.06 165 GLY A O 1
ATOM 1310 N N . SER A 1 166 ? 19.038 -0.931 -15.862 1.00 86.19 166 SER A N 1
ATOM 1311 C CA . SER A 1 166 ? 19.491 0.063 -14.885 1.00 86.19 166 SER A CA 1
ATOM 1312 C C . SER A 1 166 ? 18.308 0.694 -14.155 1.00 86.19 166 SER A C 1
ATOM 1314 O O . SER A 1 166 ? 17.182 0.693 -14.646 1.00 86.19 166 SER A O 1
ATOM 1316 N N . ARG A 1 167 ? 18.560 1.229 -12.965 1.00 86.81 167 ARG A N 1
ATOM 1317 C CA . ARG A 1 167 ? 17.544 1.883 -12.137 1.00 86.81 167 ARG A CA 1
ATOM 1318 C C . ARG A 1 167 ? 17.346 3.335 -12.567 1.00 86.81 167 ARG A C 1
ATOM 1320 O O . ARG A 1 167 ? 18.317 3.999 -12.932 1.00 86.81 167 ARG A O 1
ATOM 1327 N N . ALA A 1 168 ? 16.101 3.803 -12.576 1.00 85.69 168 ALA A N 1
ATOM 1328 C CA . ALA A 1 168 ? 15.739 5.136 -13.061 1.00 85.69 168 ALA A CA 1
ATOM 1329 C C . ALA A 1 168 ? 14.558 5.754 -12.297 1.00 85.69 168 ALA A C 1
ATOM 1331 O O . ALA A 1 168 ? 13.670 6.364 -12.894 1.00 85.69 168 ALA A O 1
ATOM 1332 N N . GLU A 1 169 ? 14.558 5.615 -10.971 1.00 84.19 169 GLU A N 1
ATOM 1333 C CA . GLU A 1 169 ? 13.524 6.162 -10.087 1.00 84.19 169 GLU A CA 1
ATOM 1334 C C . GLU A 1 169 ? 13.380 7.678 -10.235 1.00 84.19 169 GLU A C 1
ATOM 1336 O O . GLU A 1 169 ? 12.263 8.173 -10.238 1.00 84.19 169 GLU A O 1
ATOM 1341 N N . ASP A 1 170 ? 14.482 8.406 -10.427 1.00 79.94 170 ASP A N 1
ATOM 1342 C CA . ASP A 1 170 ? 14.482 9.871 -10.571 1.00 79.94 170 ASP A CA 1
ATOM 1343 C C . ASP A 1 170 ? 13.912 10.378 -11.899 1.00 79.94 170 ASP A C 1
ATOM 1345 O O . ASP A 1 170 ? 13.606 11.560 -12.041 1.00 79.94 170 ASP A O 1
ATOM 1349 N N . ALA A 1 171 ? 13.851 9.518 -12.915 1.00 83.56 171 ALA A N 1
ATOM 1350 C CA . ALA A 1 171 ? 13.567 9.956 -14.274 1.00 83.56 171 ALA A CA 1
ATOM 1351 C C . ALA A 1 171 ? 12.106 9.743 -14.682 1.00 83.56 171 ALA A C 1
ATOM 1353 O O . ALA A 1 171 ? 11.651 10.398 -15.618 1.00 83.56 171 ALA A O 1
ATOM 1354 N N . LEU A 1 172 ? 11.381 8.838 -14.018 1.00 86.69 172 LEU A N 1
ATOM 1355 C CA . LEU A 1 172 ? 9.998 8.506 -14.351 1.00 86.69 172 LEU A CA 1
ATOM 1356 C C . LEU A 1 172 ? 9.034 9.050 -13.295 1.00 86.69 172 LEU A C 1
ATOM 1358 O O . LEU A 1 172 ? 8.836 8.432 -12.251 1.00 86.69 172 LEU A O 1
ATOM 1362 N N . ASP A 1 173 ? 8.367 10.158 -13.589 1.00 88.50 173 ASP A N 1
ATOM 1363 C CA . ASP A 1 173 ? 7.286 10.643 -12.735 1.00 88.50 173 ASP A CA 1
ATOM 1364 C C . ASP A 1 173 ? 6.031 9.777 -12.894 1.00 88.50 173 ASP A C 1
ATOM 1366 O O . ASP A 1 173 ? 5.630 9.414 -14.002 1.00 88.50 173 ASP A O 1
ATOM 1370 N N . PHE A 1 174 ? 5.362 9.483 -11.781 1.00 90.62 174 PHE A N 1
ATOM 1371 C CA . PHE A 1 174 ? 4.057 8.831 -11.787 1.00 90.62 174 PHE A CA 1
ATOM 1372 C C . PHE A 1 174 ? 3.157 9.357 -10.670 1.00 90.62 174 PHE A C 1
ATOM 1374 O O . PHE A 1 174 ? 3.619 9.884 -9.655 1.00 90.62 174 PHE A O 1
ATOM 1381 N N . THR A 1 175 ? 1.852 9.196 -10.861 1.00 92.12 175 THR A N 1
ATOM 1382 C CA . THR A 1 175 ? 0.806 9.464 -9.869 1.00 92.12 175 THR A CA 1
ATOM 1383 C C . THR A 1 175 ? -0.105 8.256 -9.770 1.00 92.12 175 THR A C 1
ATOM 1385 O O . THR A 1 175 ? -0.228 7.486 -10.711 1.00 92.12 175 THR A O 1
ATOM 1388 N N . GLY A 1 176 ? -0.786 8.091 -8.647 1.00 91.06 176 GLY A N 1
ATOM 1389 C CA . GLY A 1 176 ? -1.670 6.954 -8.490 1.00 91.06 176 GLY A CA 1
ATOM 1390 C C . GLY A 1 176 ? -2.468 6.958 -7.206 1.00 91.06 176 GLY A C 1
ATOM 1391 O O . GLY A 1 176 ? -2.468 7.928 -6.436 1.00 91.06 176 GLY A O 1
ATOM 1392 N N . THR A 1 177 ? -3.118 5.828 -6.956 1.00 92.44 177 THR A N 1
ATOM 1393 C CA . THR A 1 177 ? -3.798 5.554 -5.696 1.00 92.44 177 THR A CA 1
ATOM 1394 C C . THR A 1 177 ? -3.399 4.191 -5.148 1.00 92.44 177 THR A C 1
ATOM 1396 O O . THR A 1 177 ? -3.224 3.230 -5.890 1.00 92.44 177 THR A O 1
ATOM 1399 N N . LEU A 1 178 ? -3.242 4.125 -3.830 1.00 91.38 178 LEU A N 1
ATOM 1400 C CA . LEU A 1 178 ? -3.078 2.893 -3.074 1.00 91.38 178 LEU A CA 1
ATOM 1401 C C . LEU A 1 178 ? -4.260 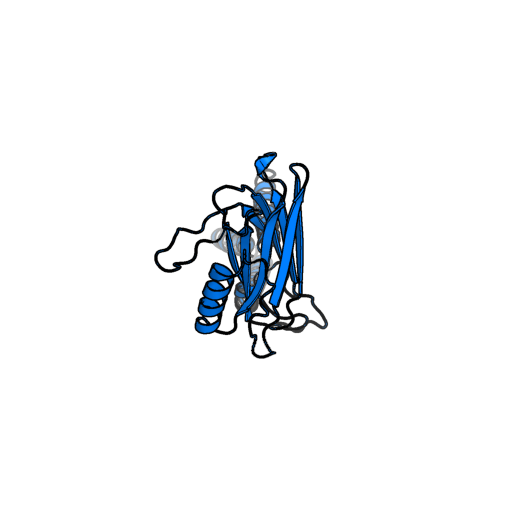2.775 -2.121 1.00 91.38 178 LEU A C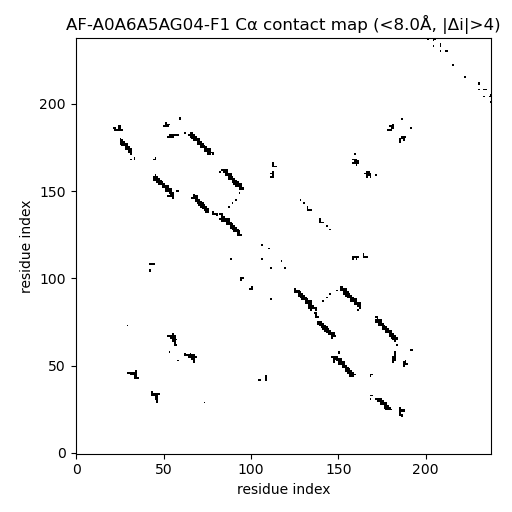 1
ATOM 1403 O O . LEU A 1 178 ? -4.427 3.607 -1.228 1.00 91.38 178 LEU A O 1
ATOM 1407 N N . THR A 1 179 ? -5.070 1.745 -2.310 1.00 91.69 179 THR A N 1
ATOM 1408 C CA . THR A 1 179 ? -6.233 1.462 -1.478 1.00 91.69 179 THR A CA 1
ATOM 1409 C C . THR A 1 179 ? -5.957 0.234 -0.631 1.00 91.69 179 THR A C 1
ATOM 1411 O O . THR A 1 179 ? -5.684 -0.847 -1.144 1.00 91.69 179 THR A O 1
ATOM 1414 N N . VAL A 1 180 ? -6.047 0.403 0.683 1.00 91.12 180 VAL A N 1
ATOM 1415 C CA . VAL A 1 180 ? -5.837 -0.664 1.659 1.00 91.12 180 VAL A CA 1
ATOM 1416 C C . VAL A 1 180 ? -7.185 -1.072 2.234 1.00 91.12 180 VAL A C 1
ATOM 1418 O O . VAL A 1 180 ? -7.871 -0.287 2.885 1.00 91.12 180 VAL A O 1
ATOM 1421 N N . LEU A 1 181 ? -7.583 -2.314 1.997 1.00 90.19 181 LEU A N 1
ATOM 1422 C CA . LEU A 1 181 ? -8.834 -2.867 2.492 1.00 90.19 181 LEU A CA 1
ATOM 1423 C C . LEU A 1 181 ? -8.534 -3.938 3.538 1.00 90.19 181 LEU A C 1
ATOM 1425 O O . LEU A 1 181 ? -7.817 -4.899 3.269 1.00 90.19 181 LEU A O 1
ATOM 1429 N N . ASN A 1 182 ? -9.095 -3.765 4.730 1.00 88.19 182 ASN A N 1
ATOM 1430 C CA . ASN A 1 182 ? -9.107 -4.772 5.787 1.00 88.19 182 ASN A CA 1
ATOM 1431 C C . ASN A 1 182 ? -10.481 -5.474 5.817 1.00 88.19 182 ASN A C 1
ATOM 1433 O O . ASN A 1 182 ? -11.443 -4.954 5.244 1.00 88.19 182 ASN A O 1
ATOM 1437 N N . PRO A 1 183 ? -10.643 -6.583 6.564 1.00 85.69 183 PRO A N 1
ATOM 1438 C CA . PRO A 1 183 ? -11.857 -7.408 6.529 1.00 85.69 183 PRO A CA 1
ATOM 1439 C C . PRO A 1 183 ? -13.130 -6.665 6.947 1.00 85.69 183 PRO A C 1
ATOM 1441 O O . PRO A 1 183 ? -14.236 -7.077 6.611 1.00 85.69 183 PRO A O 1
ATOM 1444 N N . TYR A 1 184 ? -12.975 -5.567 7.687 1.00 81.75 184 TYR A N 1
ATOM 1445 C CA . TYR A 1 184 ? -14.061 -4.738 8.210 1.00 81.75 184 TYR A CA 1
ATOM 1446 C C . TYR A 1 184 ? -14.205 -3.401 7.457 1.00 81.75 184 TYR A C 1
ATOM 1448 O O . TYR A 1 184 ? -14.954 -2.530 7.898 1.00 81.75 184 TYR A O 1
ATOM 1456 N N . GLY A 1 185 ? -13.491 -3.225 6.339 1.00 83.12 185 GLY A N 1
ATOM 1457 C CA . GLY A 1 185 ? -13.541 -2.043 5.480 1.00 83.12 185 GLY A CA 1
ATOM 1458 C C . GLY A 1 185 ? -12.217 -1.279 5.384 1.00 83.12 185 GLY A C 1
ATOM 1459 O O . GLY A 1 185 ? -11.134 -1.806 5.632 1.00 83.12 185 GLY A O 1
ATOM 1460 N N . LEU A 1 186 ? -12.320 -0.001 5.017 1.00 84.31 186 LEU A N 1
ATOM 1461 C CA . LEU A 1 186 ? -11.202 0.919 4.748 1.00 84.31 186 LEU A CA 1
ATOM 1462 C C . LEU A 1 186 ? -10.615 1.556 6.020 1.00 84.31 186 LEU A C 1
ATOM 1464 O O . LEU A 1 186 ? -10.094 2.668 5.976 1.00 84.31 186 LEU A O 1
ATOM 1468 N N . LEU A 1 187 ? -10.773 0.912 7.177 1.00 81.81 187 LEU A N 1
ATOM 1469 C CA . LEU A 1 187 ? -10.138 1.383 8.402 1.00 81.81 187 LEU A CA 1
ATOM 1470 C C . LEU A 1 187 ? -8.755 0.715 8.531 1.00 81.81 187 LEU A C 1
ATOM 1472 O O . LEU A 1 187 ? -8.671 -0.517 8.422 1.00 81.81 187 LEU A O 1
ATOM 1476 N N . PRO A 1 188 ? -7.676 1.480 8.786 1.00 81.19 188 PRO A N 1
ATOM 1477 C CA . PRO A 1 188 ? -6.348 0.910 8.998 1.00 81.19 188 PRO A CA 1
ATOM 1478 C C . PRO A 1 188 ? -6.302 -0.023 10.213 1.00 81.19 188 PRO A C 1
ATOM 1480 O O . PRO A 1 188 ? -6.941 0.244 11.238 1.00 81.19 188 PRO A O 1
ATOM 1483 N N . ALA A 1 189 ? -5.490 -1.087 10.139 1.00 81.25 189 ALA A N 1
ATOM 1484 C CA . ALA A 1 189 ? -5.487 -2.153 11.147 1.00 81.25 189 ALA A CA 1
ATOM 1485 C C . ALA A 1 189 ? -5.200 -1.644 12.575 1.00 81.25 189 ALA A C 1
ATOM 1487 O O . ALA A 1 189 ? -5.722 -2.159 13.565 1.00 81.25 189 ALA A O 1
ATOM 1488 N N . VAL A 1 190 ? -4.374 -0.599 12.676 1.00 80.69 190 VAL A N 1
ATOM 1489 C CA . VAL A 1 190 ? -3.913 -0.004 13.938 1.00 80.69 190 VAL A CA 1
ATOM 1490 C C . VAL A 1 190 ? -5.067 0.599 14.752 1.00 80.69 190 VAL A C 1
ATOM 1492 O O . VAL A 1 190 ? -5.033 0.567 15.981 1.00 80.69 190 VAL A O 1
ATOM 1495 N N . PHE A 1 191 ? -6.121 1.095 14.095 1.00 80.69 191 PHE A N 1
ATOM 1496 C CA . PHE A 1 191 ? -7.237 1.756 14.778 1.00 80.69 191 PHE A CA 1
ATOM 1497 C C . PHE A 1 191 ? -8.290 0.786 15.320 1.00 80.69 191 PHE A C 1
ATOM 1499 O O . PHE A 1 191 ? -9.026 1.151 16.237 1.00 80.69 191 PHE A O 1
ATOM 1506 N N . TYR A 1 192 ? -8.348 -0.460 14.838 1.00 79.12 192 TYR A N 1
ATOM 1507 C CA . TYR A 1 192 ? -9.344 -1.423 15.326 1.00 79.12 192 TYR A CA 1
ATOM 1508 C C . TYR A 1 192 ? -9.193 -1.734 16.820 1.00 79.12 192 TYR A C 1
ATOM 1510 O O . TYR A 1 192 ? -10.195 -1.951 17.496 1.00 79.12 192 TYR A O 1
ATOM 1518 N N . GLY A 1 193 ? -7.971 -1.690 17.362 1.00 77.44 193 GLY A N 1
ATOM 1519 C CA . GLY A 1 193 ? -7.738 -1.858 18.801 1.00 77.44 193 GLY A CA 1
ATOM 1520 C C . GLY A 1 193 ? -8.319 -0.728 19.663 1.00 77.44 193 GLY A C 1
ATOM 1521 O O . GLY A 1 193 ? -8.609 -0.940 20.838 1.00 77.44 193 GLY A O 1
ATOM 1522 N N . LEU A 1 194 ? -8.535 0.458 19.087 1.00 80.94 194 LEU A N 1
ATOM 1523 C CA . LEU A 1 194 ? -9.078 1.626 19.789 1.00 80.94 194 LEU A CA 1
ATOM 1524 C C . LEU A 1 194 ? -10.611 1.667 19.763 1.00 80.94 194 LEU A C 1
ATOM 1526 O O . LEU A 1 194 ? -11.225 2.215 20.679 1.00 80.94 194 LEU A O 1
ATOM 1530 N N . LEU A 1 195 ? -11.238 1.042 18.762 1.00 83.50 195 LEU A N 1
ATOM 1531 C CA . LEU A 1 195 ? -12.693 1.006 18.607 1.00 83.50 195 LEU A CA 1
ATOM 1532 C C . LEU A 1 195 ? -13.469 0.515 19.842 1.00 83.50 195 LEU A C 1
ATOM 1534 O O . LEU A 1 195 ? -14.451 1.176 20.177 1.00 83.50 195 LEU A O 1
ATOM 1538 N N . PRO A 1 196 ? -13.102 -0.576 20.551 1.00 81.69 196 PRO A N 1
ATOM 1539 C CA . PRO A 1 196 ? -13.876 -1.004 21.715 1.00 81.69 196 PRO A CA 1
ATOM 1540 C C . PRO A 1 196 ? -13.823 0.036 22.837 1.00 81.69 196 PRO A C 1
ATOM 1542 O O . PRO A 1 196 ? -14.848 0.334 23.444 1.00 81.69 196 PRO A O 1
ATOM 1545 N N . PHE A 1 197 ? -12.660 0.646 23.076 1.00 83.94 197 PHE A N 1
ATOM 1546 C CA . PHE A 1 197 ? -12.506 1.694 24.083 1.00 83.94 197 PHE A CA 1
ATOM 1547 C C . PHE A 1 197 ? -13.342 2.932 23.738 1.00 83.94 197 PHE A C 1
ATOM 1549 O O . PHE A 1 197 ? -14.120 3.408 24.567 1.00 83.94 197 PHE A O 1
ATOM 1556 N N . SER A 1 198 ? -13.247 3.409 22.494 1.00 84.44 198 SER A N 1
ATOM 1557 C CA . SER A 1 198 ? -14.059 4.523 22.000 1.00 84.44 198 SER A CA 1
ATOM 1558 C C . SER A 1 198 ? -15.556 4.204 22.034 1.00 84.44 198 SER A C 1
ATOM 1560 O O . SER A 1 198 ? -16.353 5.061 22.407 1.00 84.44 198 SER A O 1
ATOM 1562 N N . GLY A 1 199 ? -15.943 2.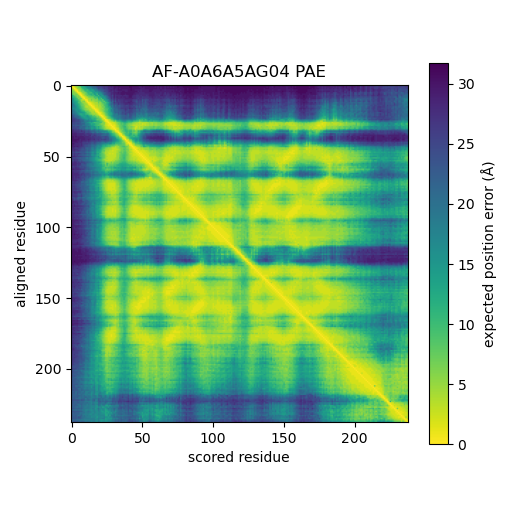966 21.718 1.00 84.62 199 GLY A N 1
ATOM 1563 C CA . GLY A 1 199 ? -17.325 2.496 21.778 1.00 84.62 199 GLY A CA 1
ATOM 1564 C C . GLY A 1 199 ? -17.886 2.484 23.201 1.00 84.62 199 GLY A C 1
ATOM 1565 O O . GLY A 1 199 ? -18.980 3.000 23.430 1.00 84.62 199 GLY A O 1
ATOM 1566 N N . PHE A 1 200 ? -17.132 1.968 24.179 1.00 87.69 200 PHE A N 1
ATOM 1567 C CA . PHE A 1 200 ? -17.540 2.002 25.589 1.00 87.69 200 PHE A CA 1
ATOM 1568 C C . PHE A 1 200 ? -17.653 3.430 26.124 1.00 87.69 200 PHE A C 1
ATOM 1570 O O . PHE A 1 200 ? -18.612 3.739 26.832 1.00 87.69 200 PHE A O 1
ATOM 1577 N N . LEU A 1 201 ? -16.717 4.313 25.763 1.00 86.00 201 LEU A N 1
ATOM 1578 C CA . LEU A 1 201 ? -16.800 5.728 26.122 1.00 86.00 201 LEU A CA 1
ATOM 1579 C C . LEU A 1 201 ? -18.043 6.390 25.524 1.00 86.00 201 LEU A C 1
ATOM 1581 O O . LEU A 1 201 ? -18.784 7.046 26.254 1.00 86.00 201 LEU A O 1
ATOM 1585 N N . ALA A 1 202 ? -18.312 6.179 24.233 1.00 86.75 202 ALA A N 1
ATOM 1586 C CA . ALA A 1 202 ? -19.496 6.715 23.566 1.00 86.75 202 ALA A CA 1
ATOM 1587 C C . ALA A 1 202 ? -20.795 6.225 24.229 1.00 86.75 202 ALA A C 1
ATOM 1589 O O . ALA A 1 202 ? -21.700 7.020 24.484 1.00 86.75 202 ALA A O 1
ATOM 1590 N N . LEU A 1 203 ? -20.869 4.940 24.592 1.00 87.81 203 LEU A N 1
ATOM 1591 C CA . LEU A 1 203 ? -22.016 4.373 25.306 1.00 87.81 203 LEU A CA 1
ATOM 1592 C C . LEU A 1 203 ? -22.172 4.981 26.709 1.00 87.81 203 LEU A C 1
ATOM 1594 O O . LEU A 1 203 ? -23.288 5.289 27.128 1.00 87.81 203 LEU A O 1
ATOM 1598 N N . GLY A 1 204 ? -21.063 5.218 27.414 1.00 87.19 204 GLY A N 1
ATOM 1599 C CA . GLY A 1 204 ? -21.054 5.924 28.695 1.00 87.19 204 GLY A CA 1
ATOM 1600 C C . GLY A 1 204 ? -21.597 7.350 28.583 1.00 87.19 204 GLY A C 1
ATOM 1601 O O . GLY A 1 204 ? -22.473 7.737 29.360 1.00 87.19 204 GLY A O 1
ATOM 1602 N N . TYR A 1 205 ? -21.144 8.115 27.584 1.00 86.38 205 TYR A N 1
ATOM 1603 C CA . TYR A 1 205 ? -21.660 9.461 27.325 1.00 86.38 205 TYR A CA 1
ATOM 1604 C C . TYR A 1 205 ? -23.139 9.453 26.929 1.00 86.38 205 TYR A C 1
ATOM 1606 O O . TYR A 1 205 ? -23.896 10.288 27.424 1.00 86.38 205 TYR A O 1
ATOM 1614 N N . LEU A 1 206 ? -23.582 8.484 26.124 1.00 86.44 206 LEU A N 1
ATOM 1615 C CA . LEU A 1 206 ? -24.991 8.302 25.770 1.00 86.44 206 LEU A CA 1
ATOM 1616 C C . LEU A 1 206 ? -25.855 8.033 27.014 1.00 86.44 206 LEU A C 1
ATOM 1618 O O . LEU A 1 206 ? -26.889 8.673 27.201 1.00 86.44 206 LEU A O 1
ATOM 1622 N N . ALA A 1 207 ? -25.429 7.120 27.891 1.00 87.56 207 ALA A N 1
ATOM 1623 C CA . AL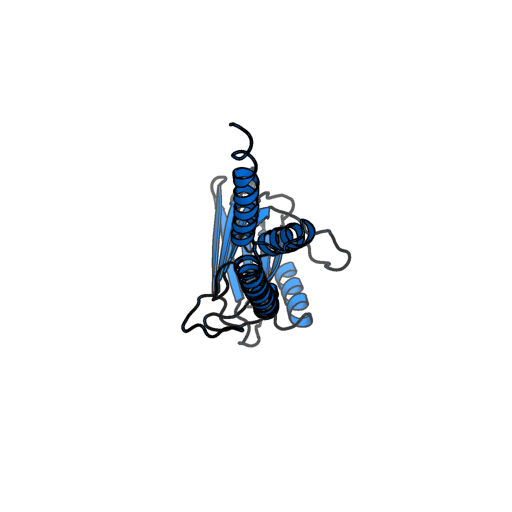A A 1 207 ? -26.149 6.809 29.125 1.00 87.56 207 ALA A CA 1
ATOM 1624 C C . ALA A 1 207 ? -26.260 8.040 30.037 1.00 87.56 207 ALA A C 1
ATOM 1626 O O . ALA A 1 207 ? -27.326 8.322 30.590 1.00 87.56 207 ALA A O 1
ATOM 1627 N N . LEU A 1 208 ? -25.178 8.814 30.144 1.00 85.88 208 LEU A N 1
ATOM 1628 C CA . LEU A 1 208 ? -25.135 10.034 30.943 1.00 85.88 208 LEU A CA 1
ATOM 1629 C C . LEU A 1 208 ? -26.009 11.140 30.328 1.00 85.88 208 LEU A C 1
ATOM 1631 O O . LEU A 1 208 ? -26.721 11.827 31.062 1.00 85.88 208 LEU A O 1
ATOM 1635 N N . ALA A 1 209 ? -26.045 11.253 28.995 1.00 82.88 209 ALA A N 1
ATOM 1636 C CA . ALA A 1 209 ? -26.932 12.158 28.265 1.00 82.88 209 ALA A CA 1
ATOM 1637 C C . ALA A 1 209 ? -28.411 11.805 28.477 1.00 82.88 209 ALA A C 1
ATOM 1639 O O . ALA A 1 209 ? -29.216 12.691 28.762 1.00 82.88 209 ALA A O 1
ATOM 1640 N N . LEU A 1 210 ? -28.773 10.520 28.397 1.00 85.56 210 LEU A N 1
ATOM 1641 C CA . LEU A 1 210 ? -30.137 10.045 28.645 1.00 85.56 210 LEU A CA 1
ATOM 1642 C C . LEU A 1 210 ? -30.560 10.292 30.096 1.00 85.56 210 LEU A C 1
ATOM 1644 O O . LEU A 1 210 ? -31.646 10.820 30.336 1.00 85.56 210 LEU A O 1
ATOM 1648 N N . PHE A 1 211 ? -29.693 9.980 31.060 1.00 85.69 211 PHE A N 1
ATOM 1649 C CA . PHE A 1 211 ? -29.947 10.231 32.478 1.00 85.69 211 PHE A CA 1
ATOM 1650 C C . PHE A 1 211 ? -30.158 11.725 32.767 1.00 85.69 211 PHE A C 1
ATOM 1652 O O . PHE A 1 211 ? -31.151 12.103 33.396 1.00 85.69 211 PHE A O 1
ATOM 1659 N N . PHE A 1 212 ? -29.281 12.593 32.248 1.00 82.25 212 PHE A N 1
ATOM 1660 C CA . PHE A 1 212 ? -29.445 14.043 32.374 1.00 82.25 212 PHE A CA 1
ATOM 1661 C C . PHE A 1 212 ? -30.694 14.553 31.654 1.00 82.25 212 PHE A C 1
ATOM 1663 O O . PHE A 1 212 ? -31.390 15.415 32.188 1.00 82.25 212 PHE A O 1
ATOM 1670 N N . GLY A 1 213 ? -31.013 14.016 30.476 1.00 82.31 213 GLY A N 1
ATOM 1671 C CA . GLY A 1 213 ? -32.225 14.350 29.731 1.00 82.31 213 GLY A CA 1
ATOM 1672 C C . GLY A 1 213 ? -33.500 14.006 30.507 1.00 82.31 213 GLY A C 1
ATOM 1673 O O . GLY A 1 213 ? -34.421 14.821 30.572 1.00 82.31 213 GLY A O 1
ATOM 1674 N N . LEU A 1 214 ? -33.537 12.843 31.162 1.00 83.75 214 LEU A N 1
ATOM 1675 C CA . LEU A 1 214 ? -34.649 12.425 32.020 1.00 83.75 214 LEU A CA 1
ATOM 1676 C C . LEU A 1 214 ? -34.787 13.319 33.257 1.00 83.75 214 LEU A C 1
ATOM 1678 O O . LEU A 1 214 ? -35.888 13.780 33.560 1.00 83.75 214 LEU A O 1
ATOM 1682 N N . LEU A 1 215 ? -33.683 13.635 33.938 1.00 80.12 215 LEU A N 1
ATOM 1683 C CA . LEU A 1 215 ? -33.691 14.580 35.060 1.00 80.12 215 LEU A CA 1
ATOM 1684 C C . LEU A 1 215 ? -34.174 15.970 34.631 1.00 80.12 215 LEU A C 1
ATOM 1686 O O . LEU A 1 215 ? -34.979 16.590 35.331 1.00 80.12 215 LEU A O 1
ATOM 1690 N N . LEU A 1 216 ? -33.740 16.429 33.453 1.00 79.06 216 LEU A N 1
ATOM 1691 C CA . LEU A 1 216 ? -34.191 17.681 32.854 1.00 79.06 216 LEU A CA 1
ATOM 1692 C C . LEU A 1 216 ? -35.698 17.689 32.608 1.00 79.06 216 LEU A C 1
ATOM 1694 O O . LEU A 1 216 ? -36.327 18.722 32.811 1.00 79.06 216 LEU A O 1
ATOM 1698 N N . LEU A 1 217 ? -36.283 16.562 32.188 1.00 79.56 217 LEU A N 1
ATOM 1699 C CA . LEU A 1 217 ? -37.724 16.408 31.974 1.00 79.56 217 LEU A CA 1
ATOM 1700 C C . LEU A 1 217 ? -38.516 16.389 33.290 1.00 79.56 217 LEU A C 1
ATOM 1702 O O . LEU A 1 217 ? -39.541 17.066 33.386 1.00 79.56 217 LEU A O 1
ATOM 1706 N N . CYS A 1 218 ? -38.038 15.666 34.304 1.00 81.38 218 CYS A N 1
ATOM 1707 C CA . CYS A 1 218 ? -38.728 15.524 35.589 1.00 81.38 218 CYS A CA 1
ATOM 1708 C C . CYS A 1 218 ? -38.696 16.808 36.432 1.00 81.38 218 CYS A C 1
ATOM 1710 O O . CYS A 1 218 ? -39.695 17.161 37.055 1.00 81.38 218 CYS A O 1
ATOM 1712 N N . TYR A 1 219 ? -37.581 17.546 36.424 1.00 79.88 219 TYR A N 1
ATOM 1713 C CA . TYR A 1 219 ? -37.377 18.714 37.291 1.00 79.88 219 TYR A CA 1
ATOM 1714 C C . TYR A 1 219 ? -37.459 20.059 36.558 1.00 79.88 219 TYR A C 1
ATOM 1716 O O . TYR A 1 219 ? -36.946 21.062 37.056 1.00 79.88 219 TYR A O 1
ATOM 1724 N N . ARG A 1 220 ? -38.150 20.118 35.403 1.00 70.81 220 ARG A N 1
ATOM 1725 C CA . ARG A 1 220 ? -38.259 21.300 34.508 1.00 70.81 220 ARG A CA 1
ATOM 1726 C C . ARG A 1 220 ? -38.516 22.640 35.199 1.00 70.81 220 ARG A C 1
ATOM 1728 O O . ARG A 1 220 ? -38.117 23.674 34.673 1.00 70.81 220 ARG A O 1
ATOM 1735 N N . ARG A 1 221 ? -39.199 22.639 36.346 1.00 66.81 221 ARG A N 1
ATOM 1736 C CA . ARG A 1 221 ? -39.588 23.855 37.078 1.00 66.81 221 ARG A CA 1
ATOM 1737 C C . ARG A 1 221 ? -38.537 24.370 38.067 1.00 66.81 221 ARG A C 1
ATOM 1739 O O . ARG A 1 221 ? -38.643 25.517 38.481 1.00 66.81 221 ARG A O 1
ATOM 1746 N N . THR A 1 222 ? -37.531 23.571 38.413 1.00 66.56 222 THR A N 1
ATOM 1747 C CA . THR A 1 222 ? -36.530 23.884 39.456 1.00 66.56 222 THR A CA 1
ATOM 1748 C C . THR A 1 222 ? -35.125 24.110 38.881 1.00 66.56 222 THR A C 1
ATOM 1750 O O . THR A 1 222 ? -34.138 24.179 39.608 1.00 66.56 222 THR A O 1
ATOM 1753 N N . LEU A 1 223 ? -35.026 24.195 37.555 1.00 62.56 223 LEU A N 1
ATOM 1754 C CA . LEU A 1 223 ? -33.784 24.103 36.799 1.00 62.56 223 LEU A CA 1
ATOM 1755 C C . LEU A 1 223 ? -33.067 25.448 36.624 1.00 62.56 223 LEU A C 1
ATOM 1757 O O . LEU A 1 223 ? -33.626 26.411 36.100 1.00 62.56 223 LEU A O 1
ATOM 1761 N N . ILE A 1 224 ? -31.784 25.482 36.991 1.00 72.31 224 ILE A N 1
ATOM 1762 C CA . ILE A 1 224 ? -30.882 26.630 36.809 1.00 72.31 224 ILE A CA 1
ATOM 1763 C C . ILE A 1 224 ? -30.245 26.560 35.409 1.00 72.31 224 ILE A C 1
ATOM 1765 O O . ILE A 1 224 ? -29.922 25.476 34.921 1.00 72.31 224 ILE A O 1
ATOM 1769 N N . ARG A 1 225 ? -29.998 27.717 34.767 1.00 70.44 225 ARG A N 1
ATOM 1770 C CA . ARG A 1 225 ? -29.397 27.831 33.413 1.00 70.44 225 ARG A CA 1
ATOM 1771 C C . ARG A 1 225 ? -28.120 26.997 33.203 1.00 70.44 225 ARG A C 1
ATOM 1773 O O . ARG A 1 225 ? -27.862 26.577 32.081 1.00 70.44 225 ARG A O 1
ATOM 1780 N N . LEU A 1 226 ? -27.352 26.726 34.259 1.00 71.31 226 LEU A N 1
ATOM 1781 C CA . LEU A 1 226 ? -26.113 25.941 34.208 1.00 71.31 226 LEU A CA 1
ATOM 1782 C C . LEU A 1 226 ? -26.338 24.474 33.794 1.00 71.31 226 LEU A C 1
ATOM 1784 O O . LEU A 1 226 ? -25.542 23.921 33.042 1.00 71.31 226 LEU A O 1
ATOM 1788 N N . GLN A 1 227 ? -27.449 23.858 34.203 1.00 74.25 227 GLN A N 1
ATOM 1789 C CA . GLN A 1 227 ? -27.746 22.456 33.876 1.00 74.25 227 GLN A CA 1
ATOM 1790 C C . GLN A 1 227 ? -28.119 22.269 32.394 1.00 74.25 227 GLN A C 1
ATOM 1792 O O . GLN A 1 227 ? -27.794 21.242 31.802 1.00 74.25 227 GLN A O 1
ATOM 1797 N N . TYR A 1 228 ? -28.696 23.295 31.757 1.00 69.38 228 TYR A N 1
ATOM 1798 C CA . TYR A 1 228 ? -28.882 23.322 30.302 1.00 69.38 228 TYR A CA 1
ATOM 1799 C C . TYR A 1 228 ? -27.550 23.428 29.547 1.00 69.38 228 TYR A C 1
ATOM 1801 O O . TYR A 1 228 ? -27.408 22.839 28.479 1.00 69.38 228 TYR A O 1
ATOM 1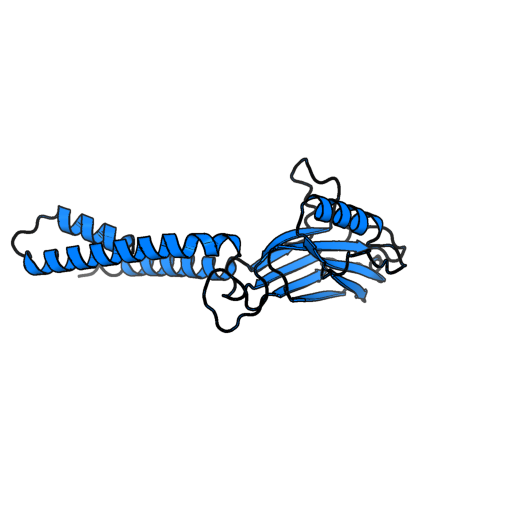809 N N . GLY A 1 229 ? -26.566 24.142 30.106 1.00 72.75 229 GLY A N 1
ATOM 1810 C CA . GLY A 1 229 ? -25.216 24.229 29.544 1.00 72.75 229 GLY A CA 1
ATOM 1811 C C . GLY A 1 229 ? -24.504 22.876 29.538 1.00 72.75 229 GLY A C 1
ATOM 1812 O O . GLY A 1 229 ? -24.002 22.462 28.499 1.00 72.75 229 GLY A O 1
ATOM 1813 N N . ILE A 1 230 ? -24.538 22.154 30.664 1.00 79.00 230 ILE A N 1
ATOM 1814 C CA . ILE A 1 230 ? -23.942 20.811 30.785 1.00 79.00 230 ILE A CA 1
ATOM 1815 C C . ILE A 1 230 ? -24.584 19.840 29.791 1.00 79.00 230 ILE A C 1
ATOM 1817 O O . ILE A 1 230 ? -23.871 19.141 29.080 1.00 79.00 230 ILE A O 1
ATOM 1821 N N . PHE A 1 231 ? -25.915 19.839 29.681 1.00 74.50 231 PHE A N 1
ATOM 1822 C CA . PHE A 1 231 ? -26.615 18.995 28.712 1.00 74.50 231 PHE A CA 1
ATOM 1823 C C . PHE A 1 231 ? -26.291 19.365 27.262 1.00 74.50 231 PHE A C 1
ATOM 1825 O O . PHE A 1 231 ? -26.117 18.482 26.430 1.00 74.50 231 PHE A O 1
ATOM 1832 N N . SER A 1 232 ? -26.155 20.658 26.956 1.00 72.50 232 SER A N 1
ATOM 1833 C CA . SER A 1 232 ? -25.778 21.103 25.614 1.00 72.50 232 SER A CA 1
ATOM 1834 C C . SER A 1 232 ? -24.348 20.707 25.247 1.00 72.50 232 SER A C 1
ATOM 1836 O O . SER A 1 232 ? -24.102 20.406 24.087 1.00 72.50 232 SER A O 1
ATOM 1838 N N . VAL A 1 233 ? -23.415 20.707 26.204 1.00 77.38 233 VAL A N 1
ATOM 1839 C CA . VAL A 1 233 ? -22.042 20.225 25.984 1.00 77.38 233 VAL A CA 1
ATOM 1840 C C . VAL A 1 233 ? -22.027 18.704 25.843 1.00 77.38 233 VAL A C 1
ATOM 1842 O O . VAL A 1 233 ? -21.372 18.193 24.942 1.00 77.38 233 VAL A O 1
ATOM 1845 N N . LEU A 1 234 ? -22.797 17.981 26.662 1.00 77.38 234 LEU A N 1
ATOM 1846 C CA . LEU A 1 234 ? -22.927 16.528 26.538 1.00 77.38 234 LEU A CA 1
ATOM 1847 C C . LEU A 1 234 ? -23.517 16.113 25.187 1.00 77.38 234 LEU A C 1
ATOM 1849 O O . LEU A 1 234 ? -23.008 15.194 24.566 1.00 77.38 234 LEU A O 1
ATOM 1853 N N . GLY A 1 235 ? -24.552 16.811 24.715 1.00 70.44 235 GLY A N 1
ATOM 1854 C CA . GLY A 1 235 ? -25.167 16.548 23.413 1.00 70.44 235 GLY A CA 1
ATOM 1855 C C . GLY A 1 235 ? -24.331 16.994 22.210 1.00 70.44 235 GLY A C 1
ATOM 1856 O O . GLY A 1 235 ? -24.676 16.643 21.094 1.00 70.44 235 GLY A O 1
ATOM 1857 N N . LEU A 1 236 ? -23.271 17.785 22.415 1.00 76.00 236 LEU A N 1
ATOM 1858 C CA . LEU A 1 236 ? -22.277 18.091 21.378 1.00 76.00 236 LEU A CA 1
ATOM 1859 C C . LEU A 1 236 ? -21.107 17.097 21.379 1.00 76.00 236 LEU A C 1
ATOM 1861 O O . LEU A 1 236 ? -20.393 17.015 20.386 1.00 76.00 236 LEU A O 1
ATOM 1865 N N . GLY A 1 237 ? -20.872 16.411 22.502 1.00 65.69 237 GLY A N 1
ATOM 1866 C CA . GLY A 1 237 ? -19.806 15.419 22.656 1.00 65.69 237 GLY A CA 1
ATOM 1867 C C . GLY A 1 237 ? -20.210 13.986 22.294 1.00 65.69 237 GLY A C 1
ATOM 1868 O O . GLY A 1 237 ? -19.337 13.124 22.245 1.00 65.69 237 GLY A O 1
ATOM 1869 N N . VAL A 1 238 ? -21.504 13.743 22.066 1.00 59.94 238 VAL A N 1
ATOM 1870 C CA . VAL A 1 238 ? -22.089 12.496 21.538 1.00 59.94 238 VAL A CA 1
ATOM 1871 C C . VAL A 1 238 ? -22.468 12.722 20.084 1.00 59.94 238 VAL A C 1
ATOM 1873 O O . VAL A 1 238 ? -22.185 11.823 19.266 1.00 59.94 238 VAL A O 1
#

Solvent-accessible surface area (backbone atoms only — not comparable to full-atom values): 13478 Å² total; per-residue (Å²): 141,90,85,75,75,73,66,62,57,54,55,56,51,50,53,50,50,52,54,54,52,58,68,43,65,24,55,42,81,44,52,60,41,67,73,76,86,64,100,77,72,94,71,86,38,26,31,73,51,76,44,56,41,32,8,41,60,44,68,98,62,100,61,97,66,24,65,13,35,40,40,36,39,40,37,57,44,90,59,46,85,85,44,52,52,18,34,44,34,42,37,43,34,58,37,93,43,70,72,57,39,54,53,48,51,52,50,46,72,74,42,70,34,48,92,64,87,74,78,74,86,55,91,82,78,55,64,69,47,80,50,79,36,60,28,51,88,61,40,37,75,40,78,50,76,48,74,32,74,64,63,41,35,36,37,37,38,32,44,33,18,39,71,86,38,43,80,39,47,92,75,57,47,34,39,37,41,40,36,44,34,24,33,91,37,39,59,52,48,78,54,61,77,48,47,62,60,54,48,52,49,51,51,50,52,49,52,52,44,51,52,51,50,51,51,51,65,76,43,62,90,79,66,58,76,67,61,59,50,54,51,53,53,48,67,70,76,107

Foldseek 3Di:
DDDDPPPVVVLVVVVVVVVVVQQCQQKDKDKQDQPPPDDPQPFTFSDKDKAFAAAWCDADDDDPTFWWKKKKKKKWDPFDPQQFFKKKKKKKKFDADPVVVNVVRV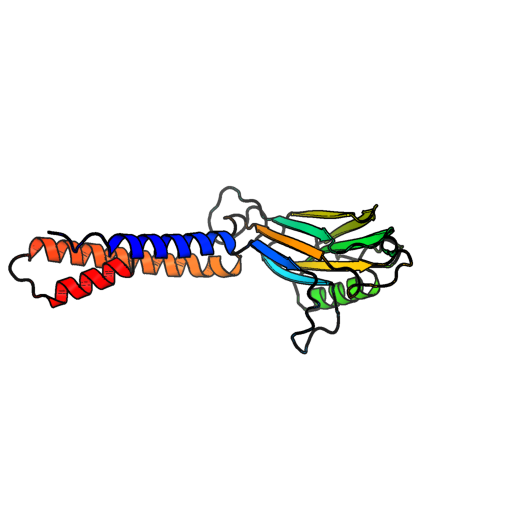CCRVPVLPPDPDPPPDPVPMDMDIDIWGCHPSITIDIDMGTGHHGGMMMMTIWIAGNVSDGDSPPIIMIIIMGTAHRVGRHGRVCVVVVVVVVVVVVVLVVVLVVLVVVCVVPVPPDDPVSVVVSVVSVSVD

Secondary structure (DSSP, 8-state):
--SSSHHHHHHHHHHHHHHHHHHTTTEEEEE------STT-----SEEEEEEEPPTT-SSS--S----EEEEEEEE-S--GGGTT-EEEEEEEEESSHHHHHHHHHHHHHHTT-SS-------S---EEEEEEE-BTTB-EEEEEEE--SSEEEEEEEEEE-TTS-B-TTT--EEEEEEEEBTTBSS-HHHHTTHHHHHHHHHHHHHHHHHHHHHHHHTTTS--HHHHHHHHHHHHH-

Nearest PDB structures (foldseek):
  4fj6-assembly2_C  TM=4.994E-01  e=4.241E-01  Parabacteroides distasonis ATCC 8503
  1b35-assembly1_B  TM=3.883E-01  e=2.852E-01  Cricket paralysis virus
  2bs9-assembly2_E  TM=3.629E-01  e=5.958E-01  Geobacillus stearothermophilus
  7f7f-assembly1_B  TM=1.925E-01  e=6.305E-01  Saccharomyces cerevisiae S288C

pLDDT: mean 76.88, std 16.56, range [32.56, 94.62]

Sequence (238 aa):
MTMTWRRTAAGMAMALFFLAQTVMGSLYKIHNIQMSDAASNPFNFALQRAEKMFATDQGPFLSSSGESRIDMEIEGLHLTPRMDGWKVVVYHFHADDLSFLLKMEENIYMFACTPEKQIFATDGSNHFTHEEFEVFNHSLIATTSYKVLLSGWVDTVVAVCTKEGSRAEDALDFTGTLTVLNPYGLLPAVFYGLLPFSGFLALGYLALALFFGLLLLCYRRTLIRLQYGIFSVLGLGV

Radius of gyration: 25.27 Å; Cα contacts (8 Å, |Δi|>4): 392; chains: 1; bounding box: 59×57×66 Å

Organism: Aphanomyces astaci (NCBI:txid112090)

Mean predicted aligned error: 12.06 Å